Protein AF-A0A927T9S4-F1 (afdb_monomer_lite)

Foldseek 3Di:
DAEAEADDDDDDVPDGHDHPDPDPVVFDQADEDEFDWDADPVVRAIHGDPCLDLVNRVVVQVVVCVVVVHRRYAYAYEVLSCLLHVHDSLVSCLSRQPRHQHYEPFDDNSGDSDGDQPPPDDPDDLLSVLLSLLVSVPDHYYYYYPCNLVPDPPVVVSVVSVVVSVVVRVVSVLSSCQVVVLVQAQAEEEEDLDPLVVLCCQAPCVVRPYQAYEYCDPVQAQPDGSNHGYHHLLVLVVDDQRYEYEYSDPPQVVVVVVNVVVVRNHHYHYHDSPRGHPHHDD

pLDDT: mean 88.4, std 15.0, range [32.41, 98.56]

Sequence (282 aa):
MKLYFLDGCFKDEKLEPVSLPKTLHHYCDYTLFSNTISYREELGVLMRGEYTEPQDLIEKVDACNAVAGKEEFGVFLDMGVCYLAGQDVYEVIEALGTRIKVLIVRENNGVQSRPFMPFTGPHLDYERLIRLLRRIGFDDVLVLDISMIRGYDWLQMRKLLEHTVVKMGQYIAWQIQIEPTLAKYSKRVLFGAGQMCKNYMDYYGQKYPVLFTCDNNQNRWGQTFEGLEIRSPEALKDLPEDCAIFLCNMYYDEIEQQLRDMGIRNPIEKFSDEILPEEPLT

Secondary structure (DSSP, 8-state):
-EEEEESS---BTTB--B---SSGGGT-SSEEEE--EEEEGGGTEEEE-TT-SHHHHHHHHHHHHHHHTSS-EEEEEEHHHHHHTT--HHHHHHHHGGGEEEEEE----SSS-PPPPTTTSSS--HHHHHHHHHHTT--SEEEEE-GGGGG---HHHHHHHHHHHHHHHHHHHHHHHHHHHHHT-SEEEEE--SHHHHHHHHHTTTTS--S-EE-S-GGGTT-EETTEEEE-GGGGGGS-TTEEEEE-SS-HHHHHHHHHHTT--S-EEE---SS--SS---

Structure (mmCIF, N/CA/C/O backbone):
data_AF-A0A927T9S4-F1
#
_entry.id   AF-A0A927T9S4-F1
#
loop_
_atom_site.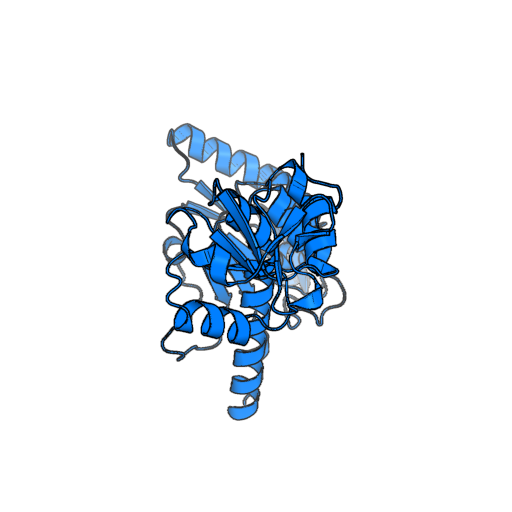group_PDB
_atom_site.id
_atom_site.type_symbol
_atom_site.label_atom_id
_atom_site.label_alt_id
_atom_site.label_comp_id
_atom_site.label_asym_id
_atom_site.label_entity_id
_atom_site.label_seq_id
_atom_site.pdbx_PDB_ins_code
_atom_site.Cartn_x
_atom_site.Cartn_y
_atom_site.Cartn_z
_atom_site.occupancy
_atom_site.B_iso_or_equiv
_atom_site.auth_seq_id
_atom_site.auth_comp_id
_atom_site.auth_asym_id
_atom_site.auth_atom_id
_atom_site.pdbx_PDB_model_num
ATOM 1 N N . MET A 1 1 ? -1.718 -6.583 -2.848 1.00 90.19 1 MET A N 1
ATOM 2 C CA . MET A 1 1 ? -0.319 -6.274 -3.213 1.00 90.19 1 MET A CA 1
ATOM 3 C C . MET A 1 1 ? 0.666 -7.277 -2.633 1.00 90.19 1 MET A C 1
ATOM 5 O O . MET A 1 1 ? 0.542 -7.668 -1.474 1.00 90.19 1 MET A O 1
ATOM 9 N N . LYS A 1 2 ? 1.656 -7.685 -3.433 1.00 89.69 2 LYS A N 1
ATOM 10 C CA . LYS A 1 2 ? 2.780 -8.550 -3.037 1.00 89.69 2 LYS A CA 1
ATOM 11 C C . LYS A 1 2 ? 4.057 -7.713 -2.947 1.00 89.69 2 LYS A C 1
ATOM 13 O O . LYS A 1 2 ? 4.293 -6.884 -3.821 1.00 89.69 2 LYS A O 1
ATOM 18 N N . LEU A 1 3 ? 4.874 -7.941 -1.920 1.00 88.75 3 LEU A N 1
ATOM 19 C CA . LEU A 1 3 ? 6.158 -7.262 -1.726 1.00 88.75 3 LEU A CA 1
ATOM 20 C C . LEU A 1 3 ? 7.310 -8.252 -1.907 1.00 88.75 3 LEU A C 1
ATOM 22 O O . LEU A 1 3 ? 7.365 -9.263 -1.209 1.00 88.75 3 LEU A O 1
ATOM 26 N N . TYR A 1 4 ? 8.245 -7.922 -2.791 1.00 86.19 4 TYR A N 1
ATOM 27 C CA . TYR A 1 4 ? 9.500 -8.647 -2.973 1.00 86.19 4 TYR A CA 1
ATOM 28 C C . TYR A 1 4 ? 10.699 -7.712 -2.836 1.00 86.19 4 TYR A C 1
ATOM 30 O O . TYR A 1 4 ? 10.578 -6.488 -2.821 1.00 86.19 4 TYR A O 1
ATOM 38 N N . PHE A 1 5 ? 11.883 -8.309 -2.774 1.00 83.38 5 PHE A N 1
ATOM 39 C CA . PHE A 1 5 ? 13.144 -7.600 -2.618 1.00 83.38 5 PHE A CA 1
ATOM 40 C C . PHE A 1 5 ? 14.137 -8.103 -3.652 1.00 83.38 5 PHE A C 1
ATOM 42 O O . PHE A 1 5 ? 14.374 -9.310 -3.767 1.00 83.38 5 PHE A O 1
ATOM 49 N N . LEU A 1 6 ? 14.720 -7.174 -4.402 1.00 76.50 6 LEU A N 1
ATOM 50 C CA . LEU A 1 6 ? 15.675 -7.491 -5.442 1.00 76.50 6 LEU A CA 1
ATOM 51 C C . LEU A 1 6 ? 17.070 -7.712 -4.848 1.00 76.50 6 LEU A C 1
ATOM 53 O O . LEU A 1 6 ? 17.853 -6.792 -4.636 1.00 76.50 6 LEU A O 1
ATOM 57 N N . ASP A 1 7 ? 17.309 -8.997 -4.621 1.00 65.75 7 ASP A N 1
ATOM 58 C CA . ASP A 1 7 ? 18.546 -9.711 -4.349 1.00 65.75 7 ASP A CA 1
ATOM 59 C C . ASP A 1 7 ? 19.409 -9.326 -3.132 1.00 65.75 7 ASP A C 1
ATOM 61 O O . ASP A 1 7 ? 20.347 -8.528 -3.206 1.00 65.75 7 ASP A O 1
ATOM 65 N N . GLY A 1 8 ? 19.193 -10.114 -2.070 1.00 49.28 8 GLY A N 1
ATOM 66 C CA . GLY A 1 8 ? 20.223 -10.574 -1.139 1.00 49.28 8 GLY A CA 1
ATOM 67 C C . GLY A 1 8 ? 19.683 -11.555 -0.084 1.00 49.28 8 GLY A C 1
ATOM 68 O O . GLY A 1 8 ? 19.523 -11.158 1.053 1.00 49.28 8 GLY A O 1
ATOM 69 N N . CYS A 1 9 ? 19.401 -12.816 -0.449 1.00 41.03 9 CYS A N 1
ATOM 70 C CA . CYS A 1 9 ? 19.216 -13.989 0.444 1.00 41.03 9 CYS A CA 1
ATOM 71 C C . CYS A 1 9 ? 18.411 -13.826 1.766 1.00 41.03 9 CYS A C 1
ATOM 73 O O . CYS A 1 9 ? 18.969 -13.529 2.814 1.00 41.03 9 CYS A O 1
ATOM 75 N N . PHE A 1 10 ? 17.144 -14.245 1.774 1.00 41.41 10 PHE A N 1
ATOM 76 C CA . PHE A 1 10 ? 16.306 -14.394 2.968 1.00 41.41 10 PHE A CA 1
ATOM 77 C C . PHE A 1 10 ? 16.290 -15.849 3.462 1.00 41.41 10 PHE A C 1
ATOM 79 O O . PHE A 1 10 ? 16.142 -16.804 2.703 1.00 41.41 10 PHE A O 1
ATOM 86 N N . LYS A 1 11 ? 16.415 -16.017 4.775 1.00 34.19 11 LYS A N 1
ATOM 87 C CA . LYS A 1 11 ? 15.920 -17.181 5.519 1.00 34.19 11 LYS A CA 1
ATOM 88 C C . LYS A 1 11 ? 15.221 -16.642 6.759 1.00 34.19 11 LYS A C 1
ATOM 90 O O . LYS A 1 11 ? 15.729 -16.781 7.867 1.00 34.19 11 LYS A O 1
ATOM 95 N N . ASP A 1 12 ? 14.113 -15.950 6.543 1.00 35.31 12 ASP A N 1
ATOM 96 C CA . ASP A 1 12 ? 13.132 -15.708 7.592 1.00 35.31 12 ASP A CA 1
ATOM 97 C C . ASP A 1 12 ? 11.932 -16.592 7.247 1.00 35.31 12 ASP A C 1
ATOM 99 O O . ASP A 1 12 ? 11.463 -16.562 6.110 1.00 35.31 12 ASP A O 1
ATOM 103 N N . GLU A 1 13 ? 11.465 -17.432 8.172 1.00 36.06 13 GLU A N 1
ATOM 104 C CA . GLU A 1 13 ? 10.491 -18.511 7.897 1.00 36.06 13 GLU A CA 1
ATOM 105 C C . GLU A 1 13 ? 9.115 -17.999 7.411 1.00 36.06 13 GLU A C 1
ATOM 107 O O . GLU A 1 13 ? 8.226 -18.792 7.111 1.00 36.06 13 GLU A O 1
ATOM 112 N N . LYS A 1 14 ? 8.934 -16.673 7.311 1.00 35.62 14 LYS A N 1
ATOM 113 C CA . LYS A 1 14 ? 7.707 -16.004 6.857 1.00 35.62 14 LYS A CA 1
ATOM 114 C C . LYS A 1 14 ? 7.843 -15.192 5.559 1.00 35.62 14 LYS A C 1
ATOM 116 O O . LYS A 1 14 ? 6.818 -14.744 5.054 1.00 35.62 14 LYS A O 1
ATOM 121 N N . LEU A 1 15 ? 9.050 -14.968 5.023 1.00 36.09 15 LEU A N 1
ATOM 122 C CA . LEU A 1 15 ? 9.271 -14.171 3.803 1.00 36.09 15 LEU A CA 1
ATOM 123 C C . LEU A 1 15 ? 10.384 -14.792 2.948 1.00 36.09 15 LEU A C 1
ATOM 125 O O . LEU A 1 15 ? 11.536 -14.874 3.374 1.00 36.09 15 LEU A O 1
ATOM 129 N N . GLU A 1 16 ? 10.043 -15.226 1.732 1.00 32.41 16 GLU A N 1
ATOM 130 C CA . GLU A 1 16 ? 10.997 -15.884 0.834 1.00 32.41 16 GLU A CA 1
ATOM 131 C C . GLU A 1 16 ? 11.827 -14.884 0.009 1.00 32.41 16 GLU A C 1
ATOM 133 O O . GLU A 1 16 ? 11.291 -13.892 -0.495 1.00 32.41 16 GLU A O 1
ATOM 138 N N . PRO A 1 17 ? 13.136 -15.137 -0.189 1.00 34.25 17 PRO A N 1
ATOM 139 C CA . PRO A 1 17 ? 13.936 -14.362 -1.123 1.00 34.25 17 PRO A CA 1
ATOM 140 C C . PRO A 1 17 ? 13.633 -14.725 -2.555 1.00 34.25 17 PRO A C 1
ATOM 142 O O . PRO A 1 17 ? 13.537 -15.899 -2.901 1.00 34.25 17 PRO A O 1
ATOM 145 N N . VAL A 1 18 ? 13.655 -13.716 -3.419 1.00 42.12 18 VAL A N 1
ATOM 146 C CA . VAL A 1 18 ? 13.565 -13.933 -4.857 1.00 42.12 18 VAL A CA 1
ATOM 147 C C . VAL A 1 18 ? 14.769 -13.283 -5.528 1.00 42.12 18 VAL A C 1
ATOM 149 O O . VAL A 1 18 ? 14.880 -12.063 -5.616 1.00 42.12 18 VAL A O 1
ATOM 152 N N . SER A 1 19 ? 15.692 -14.110 -6.017 1.00 39.31 19 SER A N 1
ATOM 153 C CA . SER A 1 19 ? 16.572 -13.710 -7.119 1.00 39.31 19 SER A CA 1
ATOM 154 C C . SER A 1 19 ? 15.695 -13.465 -8.347 1.00 39.31 19 SER A C 1
ATOM 156 O O . SER A 1 19 ? 14.875 -14.342 -8.622 1.00 39.31 19 SER A O 1
ATOM 158 N N . LEU A 1 20 ? 15.867 -12.358 -9.091 1.00 42.19 20 LEU A N 1
ATOM 159 C CA . LEU A 1 20 ? 15.191 -12.170 -10.389 1.00 42.19 20 LEU A CA 1
ATOM 160 C C . LEU A 1 20 ? 15.352 -13.450 -11.214 1.00 42.19 20 LEU A C 1
ATOM 162 O O . LEU A 1 20 ? 16.473 -13.767 -11.630 1.00 42.19 20 LEU A O 1
ATOM 166 N N . PRO A 1 21 ? 14.278 -14.218 -11.446 1.00 37.56 21 PRO A N 1
ATOM 167 C CA . PRO A 1 21 ? 14.351 -15.292 -12.400 1.00 37.56 21 PRO A CA 1
ATOM 168 C C . PRO A 1 21 ? 14.623 -14.662 -13.762 1.00 37.56 21 PRO A C 1
ATOM 170 O O . PRO A 1 21 ? 14.131 -13.582 -14.086 1.00 37.56 21 PRO A O 1
ATOM 173 N N . LYS A 1 22 ? 15.360 -15.380 -14.608 1.00 35.84 22 LYS A N 1
ATOM 174 C CA . LYS A 1 22 ? 15.545 -15.011 -16.021 1.00 35.84 22 LYS A CA 1
ATOM 175 C C . LYS A 1 22 ? 14.215 -14.954 -16.802 1.00 35.84 22 LYS A C 1
ATOM 177 O O . LYS A 1 22 ? 14.217 -14.613 -17.977 1.00 35.84 22 LYS A O 1
ATOM 182 N N . THR A 1 23 ? 13.098 -15.312 -16.165 1.00 38.97 23 THR A N 1
ATOM 183 C CA . THR A 1 23 ? 11.746 -15.382 -16.715 1.00 38.97 23 THR A CA 1
ATOM 184 C C . THR A 1 23 ? 10.747 -14.701 -15.767 1.00 38.97 23 THR A C 1
ATOM 186 O O . THR A 1 23 ? 10.543 -15.133 -14.631 1.00 38.97 23 THR A O 1
ATOM 189 N N . LEU A 1 24 ? 10.104 -13.636 -16.261 1.00 48.47 24 LEU A N 1
ATOM 190 C CA . LEU A 1 24 ? 9.165 -12.747 -15.550 1.00 48.47 24 LEU A CA 1
ATOM 191 C C . LEU A 1 24 ? 7.930 -13.457 -14.946 1.00 48.47 24 LEU A C 1
ATOM 193 O O . LEU A 1 24 ? 7.298 -12.910 -14.044 1.00 48.47 24 LEU A O 1
ATOM 197 N N . HIS A 1 25 ? 7.647 -14.699 -15.360 1.00 48.44 25 HIS A N 1
ATOM 198 C CA . HIS A 1 25 ? 6.517 -15.532 -14.914 1.00 48.44 25 HIS A CA 1
ATOM 199 C C . HIS A 1 25 ? 6.483 -15.880 -13.413 1.00 48.44 25 HIS A C 1
ATOM 201 O O . HIS A 1 25 ? 5.519 -16.482 -12.959 1.00 48.44 25 HIS A O 1
ATOM 207 N N . HIS A 1 26 ? 7.510 -15.541 -12.629 1.00 54.91 26 HIS A N 1
ATOM 208 C CA . HIS A 1 26 ? 7.511 -15.833 -11.188 1.00 54.91 26 HIS A CA 1
ATOM 209 C C . HIS A 1 26 ? 6.863 -14.729 -10.340 1.00 54.91 26 HIS A C 1
ATOM 211 O O . HIS A 1 26 ? 6.574 -14.961 -9.169 1.00 54.91 26 HIS A O 1
ATOM 217 N N . TYR A 1 27 ? 6.653 -13.528 -10.891 1.00 61.06 27 TYR A N 1
ATOM 218 C CA . TYR A 1 27 ? 6.132 -12.396 -10.115 1.00 61.06 27 TYR A CA 1
ATOM 219 C C . TYR A 1 27 ? 4.612 -12.274 -10.197 1.00 61.06 27 TYR A C 1
ATOM 221 O O . TYR A 1 27 ? 3.964 -11.939 -9.201 1.00 61.06 27 TYR A O 1
ATOM 229 N N . CYS A 1 28 ? 4.040 -12.565 -11.364 1.00 72.88 28 CYS A N 1
ATOM 230 C CA . CYS A 1 28 ? 2.610 -12.459 -11.622 1.00 72.88 28 CYS A CA 1
ATOM 231 C C . CYS A 1 28 ? 2.199 -13.290 -12.846 1.00 72.88 28 CYS A C 1
ATOM 233 O O . CYS A 1 28 ? 3.052 -13.776 -13.590 1.00 72.88 28 CYS A O 1
ATOM 235 N N . ASP A 1 29 ? 0.889 -13.401 -13.058 1.00 83.56 29 ASP A N 1
ATOM 236 C CA . ASP A 1 29 ? 0.282 -14.169 -14.151 1.00 83.56 29 ASP A CA 1
ATOM 237 C C . ASP A 1 29 ? 0.285 -13.420 -15.503 1.00 83.56 29 ASP A C 1
ATOM 239 O O . ASP A 1 29 ? -0.297 -13.894 -16.477 1.00 83.56 29 ASP A O 1
ATOM 243 N N . TYR A 1 30 ? 0.946 -12.258 -15.579 1.00 86.50 30 TYR A N 1
ATOM 244 C CA . TYR A 1 30 ? 0.991 -11.412 -16.772 1.00 86.50 30 TYR A CA 1
ATOM 245 C C . TYR A 1 30 ? 2.248 -11.647 -17.616 1.00 86.50 30 TYR A C 1
ATOM 247 O O . TYR A 1 30 ? 3.343 -11.906 -17.109 1.00 86.50 30 TYR A O 1
ATOM 255 N N . THR A 1 31 ? 2.114 -11.451 -18.927 1.00 90.12 31 THR A N 1
ATOM 256 C CA . THR A 1 31 ? 3.250 -11.220 -19.825 1.00 90.12 31 THR A CA 1
ATOM 257 C C . THR A 1 31 ? 3.632 -9.743 -19.772 1.00 90.12 31 THR A C 1
ATOM 259 O O . THR A 1 31 ? 2.803 -8.871 -20.020 1.00 90.12 31 THR A O 1
ATOM 262 N N . LEU A 1 32 ? 4.886 -9.444 -19.436 1.00 89.12 32 LEU A N 1
ATOM 263 C CA . LEU A 1 32 ? 5.300 -8.082 -19.101 1.00 89.12 32 LEU A CA 1
ATOM 264 C C . LEU A 1 32 ? 6.212 -7.461 -20.159 1.00 89.12 32 LEU A C 1
ATOM 266 O O . LEU A 1 32 ? 7.170 -8.094 -20.603 1.00 89.12 32 LEU A O 1
ATOM 270 N N . PHE A 1 33 ? 5.955 -6.195 -20.484 1.00 89.69 33 PHE A N 1
ATOM 271 C CA . PHE A 1 33 ? 6.888 -5.322 -21.198 1.00 89.69 33 PHE A CA 1
ATOM 272 C C . PHE A 1 33 ? 7.598 -4.418 -20.190 1.00 89.69 33 PHE A C 1
ATOM 274 O O . PHE A 1 33 ? 6.949 -3.903 -19.278 1.00 89.69 33 PHE A O 1
ATOM 281 N N . SER A 1 34 ? 8.915 -4.237 -20.324 1.00 87.75 34 SER A N 1
ATOM 282 C CA . SER A 1 34 ? 9.687 -3.386 -19.413 1.00 87.75 34 SER A CA 1
ATOM 283 C C . SER A 1 34 ? 10.277 -2.180 -20.114 1.00 87.75 34 SER A C 1
ATOM 285 O O . SER A 1 34 ? 10.675 -2.265 -21.276 1.00 87.75 34 SER A O 1
ATOM 287 N N . ASN A 1 35 ? 10.410 -1.081 -19.374 1.00 89.12 35 ASN A N 1
ATOM 288 C CA . ASN A 1 35 ? 11.276 0.005 -19.802 1.00 89.12 35 ASN A CA 1
ATOM 289 C C . ASN A 1 35 ? 12.734 -0.474 -19.801 1.00 89.12 35 ASN A C 1
ATOM 291 O O . ASN A 1 35 ? 13.161 -1.239 -18.930 1.00 89.12 35 ASN A O 1
ATOM 295 N N . THR A 1 36 ? 13.503 -0.052 -20.802 1.00 80.56 36 THR A N 1
ATOM 296 C CA . THR A 1 36 ? 14.909 -0.445 -20.938 1.00 80.56 36 THR A CA 1
ATOM 297 C C . THR A 1 36 ? 15.803 0.758 -21.177 1.00 80.56 36 THR A C 1
ATOM 299 O O . THR A 1 36 ? 15.378 1.787 -21.703 1.00 80.56 36 THR A O 1
ATOM 302 N N . ILE A 1 37 ? 17.075 0.607 -20.813 1.00 78.19 37 ILE A N 1
ATOM 303 C CA . ILE A 1 37 ? 18.142 1.531 -21.178 1.00 78.19 37 ILE A CA 1
ATOM 304 C C . ILE A 1 37 ? 19.243 0.753 -21.892 1.00 78.19 37 ILE A C 1
ATOM 306 O O . ILE A 1 37 ? 19.513 -0.403 -21.568 1.00 78.19 37 ILE A O 1
ATOM 310 N N . SER A 1 38 ? 19.867 1.378 -22.881 1.00 75.38 38 SER A N 1
ATOM 311 C CA . SER A 1 38 ? 20.962 0.795 -23.653 1.00 75.38 38 SER A CA 1
ATOM 312 C C . SER A 1 38 ? 22.287 1.438 -23.262 1.00 75.38 38 SER A C 1
ATOM 314 O O . SER A 1 38 ? 22.361 2.647 -23.065 1.00 75.38 38 SER A O 1
ATOM 316 N N . TYR A 1 39 ? 23.358 0.652 -23.190 1.00 72.00 39 TYR A N 1
ATOM 317 C CA . TYR A 1 39 ? 24.710 1.170 -22.988 1.00 72.00 39 TYR A CA 1
ATOM 318 C C . TYR A 1 39 ? 25.490 1.103 -24.299 1.00 72.00 39 TYR A C 1
ATOM 320 O O . TYR A 1 39 ? 25.592 0.037 -24.905 1.00 72.00 39 TYR A O 1
ATOM 328 N N . ARG A 1 40 ? 26.038 2.237 -24.752 1.00 72.31 40 ARG A N 1
ATOM 329 C CA . ARG A 1 40 ? 26.952 2.266 -25.901 1.00 72.31 40 ARG A CA 1
ATOM 330 C C . ARG A 1 40 ? 28.388 2.276 -25.402 1.00 72.31 40 ARG A C 1
ATOM 332 O O . ARG A 1 40 ? 28.917 3.338 -25.079 1.00 72.31 40 ARG A O 1
ATOM 339 N N . GLU A 1 41 ? 29.007 1.098 -25.388 1.00 68.50 41 GLU A N 1
ATOM 340 C CA . GLU A 1 41 ? 30.382 0.893 -24.907 1.00 68.50 41 GLU A CA 1
ATOM 341 C C . GLU A 1 41 ? 31.385 1.847 -25.568 1.00 68.50 41 GLU A C 1
ATOM 343 O O . GLU A 1 41 ? 32.194 2.460 -24.879 1.00 68.50 41 GLU A O 1
ATOM 348 N N . GLU A 1 42 ? 31.274 2.052 -26.884 1.00 75.19 42 GLU A N 1
ATOM 349 C CA . GLU A 1 42 ? 32.173 2.911 -27.674 1.00 75.19 42 GLU A CA 1
ATOM 350 C C . GLU A 1 42 ? 32.189 4.379 -27.222 1.00 75.19 42 GLU A C 1
ATOM 352 O O . GLU A 1 42 ? 33.186 5.077 -27.390 1.00 75.19 42 GLU A O 1
ATOM 357 N N . LEU A 1 43 ? 31.076 4.854 -26.662 1.00 69.00 43 LEU A N 1
ATOM 358 C CA . LEU A 1 43 ? 30.900 6.238 -26.225 1.00 69.00 43 LEU A CA 1
ATOM 359 C C . LEU A 1 43 ? 30.953 6.373 -24.700 1.00 69.00 43 LEU A C 1
ATOM 361 O O . LEU A 1 43 ? 31.002 7.488 -24.188 1.00 69.00 43 LEU A O 1
ATOM 365 N N . GLY A 1 44 ? 30.906 5.257 -23.969 1.00 68.50 44 GLY A N 1
ATOM 366 C CA . GLY A 1 44 ? 30.816 5.247 -22.514 1.00 68.50 44 GLY A CA 1
ATOM 367 C C . GLY A 1 44 ? 29.529 5.871 -21.959 1.00 68.50 44 GLY A C 1
ATOM 368 O O . GLY A 1 44 ? 29.508 6.238 -20.786 1.00 68.50 44 GLY A O 1
ATOM 369 N N . VAL A 1 45 ? 28.469 6.004 -22.770 1.00 68.44 45 VAL A N 1
ATOM 370 C CA . VAL A 1 45 ? 27.211 6.675 -22.389 1.00 68.44 45 VAL A CA 1
ATOM 371 C C . VAL A 1 45 ? 26.017 5.724 -22.368 1.00 68.44 45 VAL A C 1
ATOM 373 O O . VAL A 1 45 ? 25.914 4.787 -23.167 1.00 68.44 45 VAL A O 1
ATOM 376 N N . LEU A 1 46 ? 25.088 6.006 -21.456 1.00 71.19 46 LEU A N 1
ATOM 377 C CA . LEU A 1 46 ? 23.758 5.408 -21.430 1.00 71.19 46 LEU A CA 1
ATOM 378 C C . LEU A 1 46 ? 22.834 6.149 -22.403 1.00 71.19 46 LEU A C 1
ATOM 380 O O . LEU A 1 46 ? 22.880 7.371 -22.519 1.00 71.19 46 LEU A O 1
ATOM 384 N N . MET A 1 47 ? 22.001 5.392 -23.106 1.00 75.25 47 MET A N 1
ATOM 385 C CA . MET A 1 47 ? 21.073 5.856 -24.132 1.00 75.25 47 MET A CA 1
ATOM 386 C C . MET A 1 47 ? 19.689 5.277 -23.855 1.00 75.25 47 MET A C 1
ATOM 388 O O . MET A 1 47 ? 19.578 4.137 -23.406 1.00 75.25 47 MET A O 1
ATOM 392 N N . ARG A 1 48 ? 18.635 6.024 -24.193 1.00 81.00 48 ARG A N 1
ATOM 393 C CA . ARG A 1 48 ? 17.254 5.518 -24.149 1.00 81.00 48 ARG A CA 1
ATOM 394 C C . ARG A 1 48 ? 17.133 4.217 -24.955 1.00 81.00 48 ARG A C 1
ATOM 396 O O . ARG A 1 48 ? 17.692 4.118 -26.050 1.00 81.00 48 ARG A O 1
ATOM 403 N N . GLY A 1 49 ? 16.485 3.216 -24.365 1.00 76.31 49 GLY A N 1
ATOM 404 C CA . GLY A 1 49 ? 16.252 1.900 -24.959 1.00 76.31 49 GLY A CA 1
ATOM 405 C C . GLY A 1 49 ? 14.855 1.767 -25.565 1.00 76.31 49 GLY A C 1
ATOM 406 O O . GLY A 1 49 ? 14.125 2.746 -25.714 1.00 76.31 49 GLY A O 1
ATOM 407 N N . GLU A 1 50 ? 14.471 0.535 -25.897 1.00 74.44 50 GLU A N 1
ATOM 408 C CA . GLU A 1 50 ? 13.086 0.217 -26.262 1.00 74.44 50 GLU A CA 1
ATOM 409 C C . GLU A 1 50 ? 12.176 0.471 -25.052 1.00 74.44 50 GLU A C 1
ATOM 411 O O . GLU A 1 50 ? 12.579 0.220 -23.907 1.00 74.44 50 GLU A O 1
ATOM 416 N N . TYR A 1 51 ? 10.970 0.989 -25.294 1.00 82.69 51 TYR A N 1
ATOM 417 C CA . TYR A 1 51 ? 9.985 1.268 -24.245 1.00 82.69 51 TYR A CA 1
ATOM 418 C C . TYR A 1 51 ? 10.464 2.252 -23.166 1.00 82.69 51 TYR A C 1
ATOM 420 O O . TYR A 1 51 ? 10.001 2.205 -22.027 1.00 82.69 51 TYR A O 1
ATOM 428 N N . THR A 1 52 ? 11.414 3.137 -23.491 1.00 83.94 52 THR A N 1
ATOM 429 C CA . THR A 1 52 ? 11.715 4.261 -22.597 1.00 83.94 52 THR A CA 1
ATOM 430 C C . THR A 1 52 ? 10.524 5.213 -22.533 1.00 83.94 52 THR A C 1
ATOM 432 O O . THR A 1 52 ? 10.152 5.625 -21.442 1.00 83.94 52 THR A O 1
ATOM 435 N N . GLU A 1 53 ? 9.883 5.535 -23.658 1.00 91.50 53 GLU A N 1
ATOM 436 C CA . GLU A 1 53 ? 8.707 6.405 -23.640 1.00 91.50 53 GLU A CA 1
ATOM 437 C C . GLU A 1 53 ? 7.478 5.644 -23.104 1.00 91.50 53 GLU A C 1
ATOM 439 O O . GLU A 1 53 ? 7.164 4.559 -23.602 1.00 91.50 53 GLU A O 1
ATOM 444 N N . PRO A 1 54 ? 6.746 6.185 -22.109 1.00 93.25 54 PRO A N 1
ATOM 445 C CA . PRO A 1 54 ? 5.607 5.487 -21.508 1.00 93.25 54 PRO A CA 1
ATOM 446 C C . PRO A 1 54 ? 4.488 5.214 -22.518 1.00 93.25 54 PRO A C 1
ATOM 448 O O . PRO A 1 54 ? 3.794 4.206 -22.407 1.00 93.25 54 PRO A O 1
ATOM 451 N N . GLN A 1 55 ? 4.341 6.071 -23.531 1.00 95.31 55 GLN A N 1
ATOM 452 C CA . GLN A 1 55 ? 3.342 5.899 -24.582 1.00 95.31 55 GLN A CA 1
ATOM 453 C C . GLN A 1 55 ? 3.567 4.614 -25.393 1.00 95.31 55 GLN A C 1
ATOM 455 O O . GLN A 1 55 ? 2.604 3.906 -25.681 1.00 95.31 55 GLN A O 1
ATOM 460 N N . ASP A 1 56 ? 4.825 4.255 -25.667 1.00 94.12 56 ASP A N 1
ATOM 461 C CA . ASP A 1 56 ? 5.158 3.020 -26.385 1.00 94.12 56 ASP A CA 1
ATOM 462 C C . ASP A 1 56 ? 4.717 1.782 -25.585 1.00 94.12 56 ASP A C 1
ATOM 464 O O . ASP A 1 56 ? 4.213 0.810 -26.150 1.00 94.12 56 ASP A O 1
ATOM 468 N N . LEU A 1 57 ? 4.871 1.817 -24.253 1.00 94.31 57 LEU A N 1
ATOM 469 C CA . LEU A 1 57 ? 4.410 0.750 -23.357 1.00 94.31 57 LEU A CA 1
ATOM 470 C C . LEU A 1 57 ? 2.887 0.640 -23.337 1.00 94.31 57 LEU A C 1
ATOM 472 O O . LEU A 1 57 ? 2.359 -0.472 -23.387 1.00 94.31 57 LEU A O 1
ATOM 476 N N . ILE A 1 58 ? 2.191 1.777 -23.267 1.00 97.44 58 ILE A N 1
ATOM 477 C CA . ILE A 1 58 ? 0.724 1.833 -23.259 1.00 97.44 58 ILE A CA 1
ATOM 478 C C . ILE A 1 58 ? 0.176 1.215 -24.543 1.00 97.44 58 ILE A C 1
ATOM 480 O O . ILE A 1 58 ? -0.607 0.268 -24.481 1.00 97.44 58 ILE A O 1
ATOM 484 N N . GLU A 1 59 ? 0.636 1.696 -25.700 1.00 97.31 59 GLU A N 1
ATOM 485 C CA . GLU A 1 59 ? 0.188 1.205 -27.006 1.00 97.31 59 GLU A CA 1
ATOM 486 C C . GLU A 1 59 ? 0.466 -0.288 -27.168 1.00 97.31 59 GLU A C 1
ATOM 488 O O . GLU A 1 59 ? -0.385 -1.038 -27.655 1.00 97.31 59 GLU A O 1
ATOM 493 N N . LYS A 1 60 ? 1.637 -0.741 -26.708 1.00 95.62 60 LYS A N 1
ATOM 494 C CA . LYS A 1 60 ? 2.022 -2.146 -26.785 1.00 95.62 60 LYS A CA 1
ATOM 495 C C . LYS A 1 60 ? 1.134 -3.045 -25.926 1.00 95.62 60 LYS A C 1
ATOM 497 O O . LYS A 1 60 ? 0.632 -4.053 -26.428 1.00 95.62 60 LYS A O 1
ATOM 502 N N . VAL A 1 61 ? 0.953 -2.702 -24.651 1.00 96.50 61 VAL A N 1
ATOM 503 C CA . VAL A 1 61 ? 0.139 -3.480 -23.704 1.00 96.50 61 VAL A CA 1
ATOM 504 C C . VAL A 1 61 ? -1.316 -3.525 -24.154 1.00 96.50 61 VAL A C 1
ATOM 506 O O . VAL A 1 61 ? -1.905 -4.606 -24.201 1.00 96.50 61 VAL A O 1
ATOM 509 N N . ASP A 1 62 ? -1.877 -2.383 -24.547 1.00 97.88 62 ASP A N 1
ATOM 510 C CA . ASP A 1 62 ? -3.276 -2.287 -24.961 1.00 97.88 62 ASP A CA 1
ATOM 511 C C . ASP A 1 62 ? -3.539 -3.074 -26.245 1.00 97.88 62 ASP A C 1
ATOM 513 O O . ASP A 1 62 ? -4.523 -3.811 -26.322 1.00 97.88 62 ASP A O 1
ATOM 517 N N . ALA A 1 63 ? -2.637 -2.996 -27.229 1.00 97.62 63 ALA A N 1
ATOM 518 C CA . ALA A 1 63 ? -2.751 -3.786 -28.450 1.00 97.62 63 ALA A CA 1
ATOM 519 C C . ALA A 1 63 ? -2.706 -5.296 -28.161 1.00 97.62 63 ALA A C 1
ATOM 521 O O . ALA A 1 63 ? -3.507 -6.056 -28.708 1.00 97.62 63 ALA A O 1
ATOM 522 N N . CYS A 1 64 ? -1.803 -5.747 -27.284 1.00 96.25 64 CYS A N 1
ATOM 523 C CA . CYS A 1 64 ? -1.708 -7.157 -26.908 1.00 96.25 64 CYS A CA 1
ATOM 524 C C . CYS A 1 64 ? -2.947 -7.641 -26.135 1.00 96.25 64 CYS A C 1
ATOM 526 O O . CYS A 1 64 ? -3.490 -8.697 -26.465 1.00 96.25 64 CYS A O 1
ATOM 528 N N . ASN A 1 65 ? -3.446 -6.857 -25.175 1.00 97.50 65 ASN A N 1
ATOM 529 C CA . ASN A 1 65 ? -4.671 -7.176 -24.433 1.00 97.50 65 ASN A CA 1
ATOM 530 C C . ASN A 1 65 ? -5.916 -7.173 -25.335 1.00 97.50 65 ASN A C 1
ATOM 532 O O . ASN A 1 65 ? -6.783 -8.035 -25.189 1.00 97.50 65 ASN A O 1
ATOM 536 N N . ALA A 1 66 ? -5.993 -6.265 -26.313 1.00 97.62 66 ALA A N 1
ATOM 537 C CA . ALA A 1 66 ? -7.079 -6.240 -27.291 1.00 97.62 66 ALA A CA 1
ATOM 538 C C . ALA A 1 66 ? -7.102 -7.506 -28.164 1.00 97.62 66 ALA A C 1
ATOM 540 O O . ALA A 1 66 ? -8.174 -8.048 -28.430 1.00 97.62 66 ALA A O 1
ATOM 541 N N . VAL A 1 67 ? -5.931 -8.011 -28.570 1.00 97.19 67 VAL A N 1
ATOM 542 C CA . VAL A 1 67 ? -5.812 -9.279 -29.312 1.00 97.19 67 VAL A CA 1
ATOM 543 C C . VAL A 1 67 ? -6.165 -10.482 -28.433 1.00 97.19 67 VAL A C 1
ATOM 545 O O . VAL A 1 67 ? -6.816 -11.411 -28.908 1.00 97.19 67 VAL A O 1
ATOM 548 N N . ALA A 1 68 ? -5.765 -10.472 -27.159 1.00 95.19 68 ALA A N 1
ATOM 549 C CA . ALA A 1 68 ? -6.065 -11.548 -26.214 1.00 95.19 68 ALA A CA 1
ATOM 550 C C . ALA A 1 68 ? -7.538 -11.576 -25.763 1.00 95.19 68 ALA A C 1
ATOM 552 O O . ALA A 1 68 ? -8.038 -12.620 -25.343 1.00 95.19 68 ALA A O 1
ATOM 553 N N . GLY A 1 69 ? -8.239 -10.438 -25.832 1.00 96.06 69 GLY A N 1
ATOM 554 C CA . GLY A 1 69 ? -9.618 -10.284 -25.358 1.00 96.06 69 GLY A CA 1
ATOM 555 C C . GLY A 1 69 ? -9.760 -10.286 -23.830 1.00 96.06 69 GLY A C 1
ATOM 556 O O . GLY A 1 69 ? -10.875 -10.361 -23.316 1.00 96.06 69 GLY A O 1
ATOM 557 N N . LYS A 1 70 ? -8.642 -10.227 -23.103 1.00 94.25 70 LYS A N 1
ATOM 558 C CA . LYS A 1 70 ? -8.556 -10.167 -21.641 1.00 94.25 70 LYS A CA 1
ATOM 559 C C . LYS A 1 70 ? -7.236 -9.526 -21.223 1.00 94.25 70 LYS A C 1
ATOM 561 O O . LYS A 1 70 ? -6.306 -9.432 -22.021 1.00 94.25 70 LYS A O 1
ATOM 566 N N . GLU A 1 71 ? -7.169 -9.089 -19.972 1.00 94.00 71 GLU A N 1
ATOM 567 C CA . GLU A 1 71 ? -5.964 -8.499 -19.395 1.00 94.00 71 GLU A CA 1
ATOM 568 C C . GLU A 1 71 ? -4.944 -9.600 -19.064 1.00 94.00 71 GLU A C 1
ATOM 570 O O . GLU A 1 71 ? -5.023 -10.260 -18.032 1.00 94.00 71 GLU A O 1
ATOM 575 N N . GLU A 1 72 ? -4.009 -9.834 -19.982 1.00 94.06 72 GLU A N 1
ATOM 576 C CA . GLU A 1 72 ? -2.910 -10.806 -19.850 1.00 94.06 72 GLU A CA 1
ATOM 577 C C . GLU A 1 72 ? -1.531 -10.164 -19.994 1.00 94.06 72 GLU A C 1
ATOM 579 O O . GLU A 1 72 ? -0.512 -10.788 -19.694 1.00 94.06 72 GLU A O 1
ATOM 584 N N . PHE A 1 73 ? -1.491 -8.911 -20.436 1.00 94.75 73 PHE A N 1
ATOM 585 C CA . PHE A 1 73 ? -0.282 -8.144 -20.651 1.00 94.75 73 PHE A CA 1
ATOM 586 C C . PHE A 1 73 ? -0.246 -6.939 -19.724 1.00 94.75 73 PHE A C 1
ATOM 588 O O . PHE A 1 73 ? -1.271 -6.308 -19.458 1.00 94.75 73 PHE A O 1
ATOM 595 N N . GLY A 1 74 ? 0.953 -6.607 -19.261 1.00 95.50 74 GLY A N 1
ATOM 596 C CA . GLY A 1 74 ? 1.172 -5.502 -18.341 1.00 95.50 74 GLY A CA 1
ATOM 597 C C . GLY A 1 74 ? 2.577 -4.932 -18.427 1.00 95.50 74 GLY A C 1
ATOM 598 O O . GLY A 1 74 ? 3.400 -5.352 -19.243 1.00 95.50 74 GLY A O 1
ATOM 599 N N . VAL A 1 75 ? 2.849 -3.964 -17.561 1.00 95.25 75 VAL A N 1
ATOM 600 C CA . VAL A 1 75 ? 4.124 -3.254 -17.504 1.00 95.25 75 VAL A CA 1
ATOM 601 C C . VAL A 1 75 ? 4.920 -3.694 -16.285 1.00 95.25 75 VAL A C 1
ATOM 603 O O . VAL A 1 75 ? 4.417 -3.712 -15.158 1.00 95.25 75 VAL A O 1
ATOM 606 N N . PHE A 1 76 ? 6.184 -4.021 -16.533 1.00 92.50 76 PHE A N 1
ATOM 607 C CA . PHE A 1 76 ? 7.231 -4.086 -15.528 1.00 92.50 76 PHE A CA 1
ATOM 608 C C . PHE A 1 76 ? 7.978 -2.754 -15.550 1.00 92.50 76 PHE A C 1
ATOM 610 O O . PHE A 1 76 ? 8.753 -2.492 -16.468 1.00 92.50 76 PHE A O 1
ATOM 617 N N . LEU A 1 77 ? 7.761 -1.906 -14.552 1.00 94.81 77 LEU A N 1
ATOM 618 C CA . LEU A 1 77 ? 8.407 -0.603 -14.470 1.00 94.81 77 LEU A CA 1
ATOM 619 C C . LEU A 1 77 ? 9.600 -0.648 -13.514 1.00 94.81 77 LEU A C 1
ATOM 621 O O . LEU A 1 77 ? 9.437 -0.939 -12.330 1.00 94.81 77 LEU A O 1
ATOM 625 N N . ASP A 1 78 ? 10.790 -0.307 -14.004 1.00 91.69 78 ASP A N 1
ATOM 626 C CA . ASP A 1 78 ? 11.967 -0.038 -13.174 1.00 91.69 78 ASP A CA 1
ATOM 627 C C . ASP A 1 78 ? 12.170 1.476 -13.033 1.00 91.69 78 ASP A C 1
ATOM 629 O O . ASP A 1 78 ? 12.561 2.155 -13.987 1.00 91.69 78 ASP A O 1
ATOM 633 N N . MET A 1 79 ? 11.920 2.013 -11.832 1.00 93.19 79 MET A N 1
ATOM 634 C CA . MET A 1 79 ? 12.106 3.444 -11.546 1.00 93.19 79 MET A CA 1
ATOM 635 C C . MET A 1 79 ? 13.557 3.892 -11.749 1.00 93.19 79 MET A C 1
ATOM 637 O O . MET A 1 79 ? 13.815 5.024 -12.158 1.00 93.19 79 MET A O 1
ATOM 641 N N . GLY A 1 80 ? 14.517 2.994 -11.523 1.00 88.88 80 GLY A N 1
ATOM 642 C CA . GLY A 1 80 ? 15.927 3.273 -11.741 1.00 88.88 80 GLY A CA 1
ATOM 643 C C . GLY A 1 80 ? 16.250 3.538 -13.207 1.00 88.88 80 GLY A C 1
ATOM 644 O O . GLY A 1 80 ? 17.103 4.374 -13.500 1.00 88.88 80 GLY A O 1
ATOM 645 N N . VAL A 1 81 ? 15.558 2.869 -14.129 1.00 87.69 81 VAL A N 1
ATOM 646 C CA . VAL A 1 81 ? 15.689 3.128 -15.568 1.00 87.69 81 VAL A CA 1
ATOM 647 C C . VAL A 1 81 ? 15.115 4.500 -15.928 1.00 87.69 81 VAL A C 1
ATOM 649 O O . VAL A 1 81 ? 15.746 5.213 -16.705 1.00 87.69 81 VAL A O 1
ATOM 652 N N . CYS A 1 82 ? 14.002 4.919 -15.312 1.00 91.62 82 CYS A N 1
ATOM 653 C CA . CYS A 1 82 ? 13.438 6.260 -15.517 1.00 91.62 82 CYS A CA 1
ATOM 654 C C . CYS A 1 82 ? 14.446 7.360 -15.152 1.00 91.62 82 CYS A C 1
ATOM 656 O O . CYS A 1 82 ? 14.664 8.283 -15.937 1.00 91.62 82 CYS A O 1
ATOM 658 N N . TYR A 1 83 ? 15.125 7.229 -14.004 1.00 89.12 83 TYR A N 1
ATOM 659 C CA . TYR A 1 83 ? 16.154 8.189 -13.588 1.00 89.12 83 TYR A CA 1
ATOM 660 C C . TYR A 1 83 ? 17.318 8.262 -14.579 1.00 89.12 83 TYR A C 1
ATOM 662 O O . TYR A 1 83 ? 17.734 9.355 -14.958 1.00 89.12 83 TYR A O 1
ATOM 670 N N . LEU A 1 84 ? 17.817 7.114 -15.048 1.00 85.88 84 LEU A N 1
ATOM 671 C CA . LEU A 1 84 ? 18.908 7.070 -16.029 1.00 85.88 84 LEU A CA 1
ATOM 672 C C . LEU A 1 84 ? 18.489 7.607 -17.410 1.00 85.88 84 LEU A C 1
ATOM 674 O O . LEU A 1 84 ? 19.325 8.102 -18.162 1.00 85.88 84 LEU A O 1
ATOM 678 N N . ALA A 1 85 ? 17.203 7.519 -17.753 1.00 87.69 85 ALA A N 1
ATOM 679 C CA . ALA A 1 85 ? 16.634 8.077 -18.978 1.00 87.69 85 ALA A CA 1
ATOM 680 C C . ALA A 1 85 ? 16.281 9.578 -18.872 1.00 87.69 85 ALA A C 1
ATOM 682 O O . ALA A 1 85 ? 15.854 10.181 -19.870 1.00 87.69 85 ALA A O 1
ATOM 683 N N . GLY A 1 86 ? 16.459 10.181 -17.689 1.00 89.38 86 GLY A N 1
ATOM 684 C CA . GLY A 1 86 ? 16.120 11.575 -17.404 1.00 89.38 86 GLY A CA 1
ATOM 685 C C . GLY A 1 86 ? 14.615 11.849 -17.415 1.00 89.38 86 GLY A C 1
ATOM 686 O O . GLY A 1 86 ? 14.200 12.909 -17.876 1.00 89.38 86 GLY A O 1
ATOM 687 N N . GLN A 1 87 ? 13.801 10.880 -16.990 1.00 92.25 87 GLN A N 1
ATOM 688 C CA . GLN A 1 87 ? 12.341 10.986 -16.958 1.00 92.25 87 GLN A CA 1
ATOM 689 C C . GLN A 1 87 ? 11.831 11.373 -15.568 1.00 92.25 87 GLN A C 1
ATOM 691 O O . GLN A 1 87 ? 12.400 10.958 -14.555 1.00 92.25 87 GLN A O 1
ATOM 696 N N . ASP A 1 88 ? 10.718 12.108 -15.520 1.00 93.69 88 ASP A N 1
ATOM 697 C CA . ASP A 1 88 ? 9.953 12.269 -14.284 1.00 93.69 88 ASP A CA 1
ATOM 698 C C . ASP A 1 88 ? 9.213 10.956 -13.990 1.00 93.69 88 ASP A C 1
ATOM 700 O O . ASP A 1 88 ? 8.298 10.541 -14.703 1.00 93.69 88 ASP A O 1
ATOM 704 N N . VAL A 1 89 ? 9.646 10.269 -12.933 1.00 94.75 89 VAL A N 1
ATOM 705 C CA . VAL A 1 89 ? 9.099 8.964 -12.556 1.00 94.75 89 VAL A CA 1
ATOM 706 C C . VAL A 1 89 ? 7.622 9.033 -12.158 1.00 94.75 89 VAL A C 1
ATOM 708 O O . VAL A 1 89 ? 6.898 8.061 -12.365 1.00 94.75 89 VAL A O 1
ATOM 711 N N . TYR A 1 90 ? 7.154 10.163 -11.622 1.00 96.81 90 TYR A N 1
ATOM 712 C CA . TYR A 1 90 ? 5.762 10.332 -11.212 1.00 96.81 90 TYR A CA 1
ATOM 713 C C . TYR A 1 90 ? 4.856 10.477 -12.434 1.00 96.81 90 TYR A C 1
ATOM 715 O O . TYR A 1 90 ? 3.815 9.829 -12.482 1.00 96.81 90 TYR A O 1
ATOM 723 N N . GLU A 1 91 ? 5.277 11.247 -13.443 1.00 97.12 91 GLU A N 1
ATOM 724 C CA . GLU A 1 91 ? 4.541 11.361 -14.712 1.00 97.12 91 GLU A CA 1
ATOM 725 C C . GLU A 1 91 ? 4.463 10.011 -15.436 1.00 97.12 91 GLU A C 1
ATOM 727 O O . GLU A 1 91 ? 3.407 9.635 -15.944 1.00 97.12 91 GLU A O 1
ATOM 732 N N . VAL A 1 92 ? 5.557 9.240 -15.432 1.00 97.31 92 VAL A N 1
ATOM 733 C CA . VAL A 1 92 ? 5.582 7.890 -16.014 1.00 97.31 92 VAL A CA 1
ATOM 734 C C . VAL A 1 92 ? 4.624 6.951 -15.275 1.00 97.31 92 VAL A C 1
ATOM 736 O O . VAL A 1 92 ? 3.832 6.264 -15.919 1.00 97.31 92 VAL A O 1
ATOM 739 N N . ILE A 1 93 ? 4.660 6.919 -13.938 1.00 98.06 93 ILE A N 1
ATOM 740 C CA . ILE A 1 93 ? 3.760 6.069 -13.142 1.00 98.06 93 ILE A CA 1
ATOM 741 C C . ILE A 1 93 ? 2.296 6.462 -13.371 1.00 98.06 93 ILE A C 1
ATOM 743 O O . ILE A 1 93 ? 1.450 5.588 -13.555 1.00 98.06 93 ILE A O 1
ATOM 747 N N . GLU A 1 94 ? 1.997 7.760 -13.391 1.00 97.75 94 GLU A N 1
ATOM 748 C CA . GLU A 1 94 ? 0.647 8.273 -13.618 1.00 97.75 94 GLU A CA 1
ATOM 749 C C . GLU A 1 94 ? 0.122 7.922 -15.015 1.00 97.75 94 GLU A C 1
ATOM 751 O O . GLU A 1 94 ? -1.008 7.451 -15.140 1.00 97.75 94 GLU A O 1
ATOM 756 N N . ALA A 1 95 ? 0.952 8.071 -16.052 1.00 97.88 95 ALA A N 1
ATOM 757 C CA . ALA A 1 95 ? 0.584 7.726 -17.423 1.00 97.88 95 ALA A CA 1
ATOM 758 C C . ALA A 1 95 ? 0.300 6.224 -17.596 1.00 97.88 95 ALA A C 1
ATOM 760 O O . ALA A 1 95 ? -0.659 5.837 -18.267 1.00 97.88 95 ALA A O 1
ATOM 761 N N . LEU A 1 96 ? 1.122 5.365 -16.987 1.0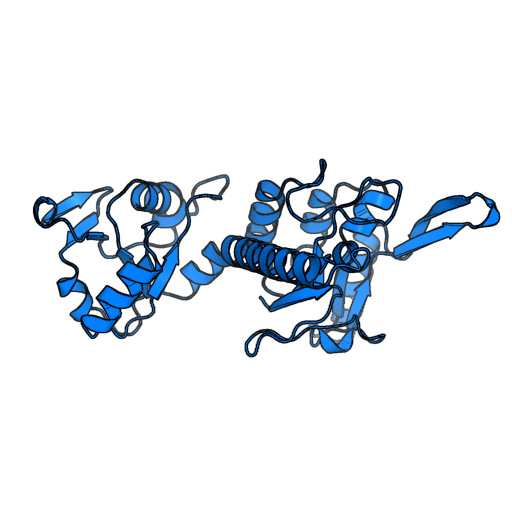0 98.12 96 LEU A N 1
ATOM 762 C CA . LEU A 1 96 ? 0.959 3.912 -17.082 1.00 98.12 96 LEU A CA 1
ATOM 763 C C . LEU A 1 96 ? -0.230 3.415 -16.240 1.00 98.12 96 LEU A C 1
ATOM 765 O O . LEU A 1 96 ? -0.951 2.506 -16.669 1.00 98.12 96 LEU A O 1
ATOM 769 N N . GLY A 1 97 ? -0.458 4.016 -15.069 1.00 97.75 97 GLY A N 1
ATOM 770 C CA . GLY A 1 97 ? -1.588 3.726 -14.189 1.00 97.75 97 GLY A CA 1
ATOM 771 C C . GLY A 1 97 ? -1.705 2.240 -13.835 1.00 97.75 97 GLY A C 1
ATOM 772 O O . GLY A 1 97 ? -0.724 1.577 -13.495 1.00 97.75 97 GLY A O 1
ATOM 773 N N . THR A 1 98 ? -2.911 1.686 -13.963 1.00 96.44 98 THR A N 1
ATOM 774 C CA . THR A 1 98 ? -3.229 0.284 -13.623 1.00 96.44 98 THR A CA 1
ATOM 775 C C . THR A 1 98 ? -2.555 -0.759 -14.522 1.00 96.44 98 THR A C 1
ATOM 777 O O . THR A 1 98 ? -2.620 -1.955 -14.230 1.00 96.44 98 THR A O 1
ATOM 780 N N . ARG A 1 99 ? -1.883 -0.340 -15.606 1.00 97.12 99 ARG A N 1
ATOM 781 C CA . ARG A 1 99 ? -1.099 -1.244 -16.466 1.00 97.12 99 ARG A CA 1
ATOM 782 C C . ARG A 1 99 ? 0.176 -1.723 -15.783 1.00 97.12 99 ARG A C 1
ATOM 784 O O . ARG A 1 99 ? 0.738 -2.728 -16.212 1.00 97.12 99 ARG A O 1
ATOM 791 N N . ILE A 1 100 ? 0.652 -1.025 -14.749 1.00 97.25 100 ILE A N 1
ATOM 792 C CA . ILE A 1 100 ? 1.827 -1.435 -13.975 1.00 97.25 100 ILE A CA 1
ATOM 793 C C . ILE A 1 100 ? 1.463 -2.667 -13.148 1.00 97.25 100 ILE A C 1
ATOM 795 O O . ILE A 1 100 ? 0.698 -2.571 -12.195 1.00 97.25 100 ILE A O 1
ATOM 799 N N . LYS A 1 101 ? 2.052 -3.815 -13.491 1.00 95.25 101 LYS A N 1
ATOM 800 C CA . LYS A 1 101 ? 1.862 -5.080 -12.761 1.00 95.25 101 LYS A CA 1
ATOM 801 C C . LYS A 1 101 ? 3.056 -5.427 -11.883 1.00 95.25 101 LYS A C 1
ATOM 803 O O . LYS A 1 101 ? 2.923 -6.139 -10.893 1.00 95.25 101 LYS A O 1
ATOM 808 N N . VAL A 1 102 ? 4.233 -4.908 -12.222 1.00 93.56 102 VAL A N 1
ATOM 809 C CA . VAL A 1 102 ? 5.432 -5.014 -11.390 1.00 93.56 102 VAL A CA 1
ATOM 810 C C . VAL A 1 102 ? 6.114 -3.654 -11.347 1.00 93.56 102 VAL A C 1
ATOM 812 O O . VAL A 1 102 ? 6.402 -3.085 -12.396 1.00 93.56 102 VAL A O 1
ATOM 815 N N . LEU A 1 103 ? 6.384 -3.144 -10.148 1.00 95.62 103 LEU A N 1
ATOM 816 C CA . LEU A 1 103 ? 7.108 -1.893 -9.927 1.00 95.62 103 LEU A CA 1
ATOM 817 C C . LEU A 1 103 ? 8.374 -2.163 -9.116 1.00 95.62 103 LEU A C 1
ATOM 819 O O . LEU A 1 103 ? 8.282 -2.526 -7.943 1.00 95.62 103 LEU A O 1
ATOM 823 N N . ILE A 1 104 ? 9.549 -1.939 -9.706 1.00 92.06 104 ILE A N 1
ATOM 824 C CA . ILE A 1 104 ? 10.794 -1.843 -8.944 1.00 92.06 104 ILE A CA 1
ATOM 825 C C . ILE A 1 104 ? 10.950 -0.417 -8.419 1.00 92.06 104 ILE A C 1
ATOM 827 O O . ILE A 1 104 ? 11.206 0.519 -9.179 1.00 92.06 104 ILE A O 1
ATOM 831 N N . VAL A 1 105 ? 10.905 -0.287 -7.096 1.00 93.44 105 VAL A N 1
ATOM 832 C CA . VAL A 1 105 ? 11.347 0.897 -6.365 1.00 93.44 105 VAL A CA 1
ATOM 833 C C . VAL A 1 105 ? 12.867 0.840 -6.250 1.00 93.44 105 VAL A C 1
ATOM 835 O O . VAL A 1 105 ? 13.428 0.190 -5.363 1.00 93.44 105 VAL A O 1
ATOM 838 N N . ARG A 1 106 ? 13.532 1.510 -7.192 1.00 89.06 106 ARG A N 1
ATOM 839 C CA . ARG A 1 106 ? 14.982 1.703 -7.224 1.00 89.06 106 ARG A CA 1
ATOM 840 C C . ARG A 1 106 ? 15.285 3.189 -7.339 1.00 89.06 106 ARG A C 1
ATOM 842 O O . ARG A 1 106 ? 14.925 3.820 -8.327 1.00 89.06 106 ARG A O 1
ATOM 849 N N . GLU A 1 107 ? 16.018 3.713 -6.369 1.00 87.69 107 GLU A N 1
ATOM 850 C CA . GLU A 1 107 ? 16.562 5.065 -6.424 1.00 87.69 107 GLU A CA 1
ATOM 851 C C . GLU A 1 107 ? 18.034 5.019 -6.841 1.00 87.69 107 GLU A C 1
ATOM 853 O O . GLU A 1 107 ? 18.809 4.236 -6.294 1.00 87.69 107 GLU A O 1
ATOM 858 N N . ASN A 1 108 ? 18.434 5.851 -7.803 1.00 85.00 108 ASN A N 1
ATOM 859 C CA . ASN A 1 108 ? 19.829 6.034 -8.206 1.00 85.00 108 ASN A CA 1
ATOM 860 C C . ASN A 1 108 ? 20.105 7.515 -8.521 1.00 85.00 108 ASN A C 1
ATOM 862 O O . ASN A 1 108 ? 19.216 8.353 -8.409 1.00 85.00 108 ASN A O 1
ATOM 866 N N . ASN A 1 109 ? 21.345 7.856 -8.878 1.00 81.94 109 ASN A N 1
ATOM 867 C CA . ASN A 1 109 ? 21.755 9.247 -9.117 1.00 81.94 109 ASN A CA 1
ATOM 868 C C . ASN A 1 109 ? 21.516 9.739 -10.560 1.00 81.94 109 ASN A C 1
ATOM 870 O O . ASN A 1 109 ? 22.074 10.763 -10.945 1.00 81.94 109 ASN A O 1
ATOM 874 N N . GLY A 1 110 ? 20.787 8.986 -11.390 1.00 81.19 110 GLY A N 1
ATOM 875 C CA . GLY A 1 110 ? 20.538 9.304 -12.802 1.00 81.19 110 GLY A CA 1
ATOM 876 C C . GLY A 1 110 ? 21.761 9.195 -13.722 1.00 81.19 110 GLY A C 1
ATOM 877 O O . GLY A 1 110 ? 21.636 9.379 -14.928 1.00 81.19 110 GLY A O 1
ATOM 878 N N . VAL A 1 111 ? 22.940 8.859 -13.188 1.00 76.06 111 VAL A N 1
ATOM 879 C CA . VAL A 1 111 ? 24.196 8.725 -13.948 1.00 76.06 111 VAL A CA 1
ATOM 880 C C . VAL A 1 111 ? 24.703 7.282 -13.929 1.00 76.06 111 VAL A C 1
ATOM 882 O O . VAL A 1 111 ? 25.141 6.748 -14.945 1.00 76.06 111 VAL A O 1
ATOM 885 N N . GLN A 1 112 ? 24.652 6.637 -12.767 1.00 74.56 112 GLN A N 1
ATOM 886 C CA . GLN A 1 112 ? 25.072 5.263 -12.526 1.00 74.56 112 GLN A CA 1
ATOM 887 C C . GLN A 1 112 ? 23.868 4.433 -12.086 1.00 74.56 112 GLN A C 1
ATOM 889 O O . GLN A 1 112 ? 23.028 4.896 -11.321 1.00 74.56 112 GLN A O 1
ATOM 894 N N . SER A 1 113 ? 23.822 3.166 -12.496 1.00 75.62 113 SER A N 1
ATOM 895 C CA . SER A 1 113 ? 22.745 2.240 -12.114 1.00 75.62 113 SER A CA 1
ATOM 896 C C . SER A 1 113 ? 22.798 1.783 -10.653 1.00 75.62 113 SER A C 1
ATOM 898 O O . SER A 1 113 ? 21.891 1.086 -10.200 1.00 75.62 113 SER A O 1
ATOM 900 N N . ARG A 1 114 ? 23.849 2.154 -9.907 1.00 81.38 114 ARG A N 1
ATOM 901 C CA . ARG A 1 114 ? 24.027 1.750 -8.511 1.00 81.38 114 ARG A CA 1
ATOM 902 C C . ARG A 1 114 ? 22.911 2.344 -7.641 1.00 81.38 114 ARG A C 1
ATOM 904 O O . ARG A 1 114 ? 22.765 3.567 -7.632 1.00 81.38 114 ARG A O 1
ATOM 911 N N . PRO A 1 115 ? 22.181 1.517 -6.874 1.00 84.94 115 PRO A N 1
ATOM 912 C CA . PRO A 1 115 ? 21.071 2.014 -6.084 1.00 84.94 115 PRO A CA 1
ATOM 913 C C . PRO A 1 115 ? 21.510 2.616 -4.745 1.00 84.94 115 PRO A C 1
ATOM 915 O O . PRO A 1 115 ? 22.477 2.156 -4.123 1.00 84.94 115 PRO A O 1
ATOM 918 N N . PHE A 1 116 ? 20.761 3.617 -4.289 1.00 88.06 116 PHE A N 1
ATOM 919 C CA . PHE A 1 116 ? 20.765 4.078 -2.902 1.00 88.06 116 PHE A CA 1
ATOM 920 C C . PHE A 1 116 ? 19.924 3.149 -2.027 1.00 88.06 116 PHE A C 1
ATOM 922 O O . PHE A 1 116 ? 19.022 2.467 -2.512 1.00 88.06 116 PHE A O 1
ATOM 929 N N . MET A 1 117 ? 20.208 3.131 -0.724 1.00 86.50 117 MET A N 1
ATOM 930 C CA . MET A 1 117 ? 19.329 2.459 0.230 1.00 86.50 117 MET A CA 1
ATOM 931 C C . MET A 1 117 ? 17.994 3.216 0.302 1.00 86.50 117 MET A C 1
ATOM 933 O O . MET A 1 117 ? 18.008 4.452 0.235 1.00 86.50 117 MET A O 1
ATOM 937 N N . PRO A 1 118 ? 16.857 2.519 0.466 1.00 88.12 118 PRO A N 1
ATOM 938 C CA . PRO A 1 118 ? 15.572 3.180 0.610 1.00 88.12 118 PRO A CA 1
ATOM 939 C C . PRO A 1 118 ? 15.599 4.269 1.688 1.00 88.12 118 PRO A C 1
ATOM 941 O O . PRO A 1 118 ? 16.195 4.068 2.744 1.00 88.12 118 PRO A O 1
ATOM 944 N N . PHE A 1 119 ? 14.970 5.412 1.409 1.00 89.31 119 PHE A N 1
ATOM 945 C CA . PHE A 1 119 ? 14.954 6.615 2.261 1.00 89.31 119 PHE A CA 1
ATOM 946 C C . PHE A 1 119 ? 16.305 7.324 2.472 1.00 89.31 119 PHE A C 1
ATOM 948 O O . PHE A 1 119 ? 16.398 8.210 3.320 1.00 89.31 119 PHE A O 1
ATOM 955 N N . THR A 1 120 ? 17.360 6.960 1.736 1.00 88.56 120 THR A N 1
ATOM 956 C CA . THR A 1 120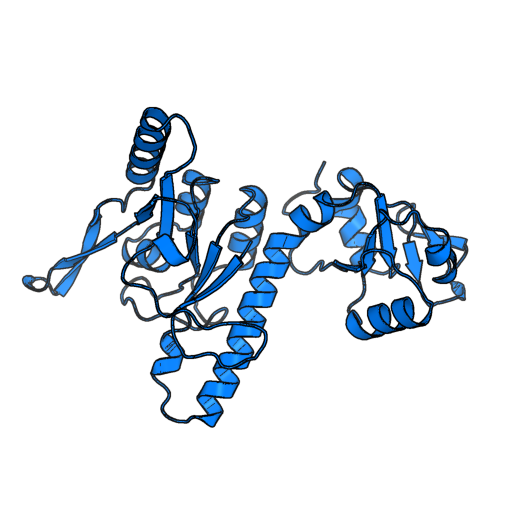 ? 18.686 7.600 1.886 1.00 88.56 120 THR A CA 1
ATOM 957 C C . THR A 1 120 ? 19.156 8.370 0.661 1.00 88.56 120 THR A C 1
ATOM 959 O O . THR A 1 120 ? 20.137 9.111 0.761 1.00 88.56 120 THR A O 1
ATOM 962 N N . GLY A 1 121 ? 18.512 8.181 -0.491 1.00 85.62 121 GLY A N 1
ATOM 963 C CA . GLY A 1 121 ? 18.873 8.914 -1.688 1.00 85.62 121 GLY A CA 1
ATOM 964 C C . GLY A 1 121 ? 18.247 10.315 -1.729 1.00 85.62 121 GLY A C 1
ATOM 965 O O . GLY A 1 121 ? 17.371 10.648 -0.927 1.00 85.62 121 GLY A O 1
ATOM 966 N N . PRO A 1 122 ? 18.758 11.183 -2.617 1.00 83.38 122 PRO A N 1
ATOM 967 C CA . PRO A 1 122 ? 18.400 12.599 -2.637 1.00 83.38 122 PRO A CA 1
ATOM 968 C C . PRO A 1 122 ? 17.230 12.950 -3.572 1.00 83.38 122 PRO A C 1
ATOM 970 O O . PRO A 1 122 ? 16.895 14.130 -3.677 1.00 83.38 122 PRO A O 1
ATOM 973 N N . HIS A 1 123 ? 16.664 11.993 -4.313 1.00 82.88 123 HIS A N 1
ATOM 974 C CA . HIS A 1 123 ? 15.777 12.273 -5.450 1.00 82.88 123 HIS A CA 1
ATOM 975 C C . HIS A 1 123 ? 14.360 11.715 -5.295 1.00 82.88 123 HIS A C 1
ATOM 977 O O . HIS A 1 123 ? 13.428 12.283 -5.869 1.00 82.88 123 HIS A O 1
ATOM 983 N N . LEU A 1 124 ? 14.175 10.613 -4.565 1.00 91.19 124 LEU A N 1
ATOM 984 C CA . LEU A 1 124 ? 12.865 9.990 -4.408 1.00 91.19 124 LEU A CA 1
ATOM 985 C C . LEU A 1 124 ? 12.097 10.589 -3.224 1.00 91.19 124 LEU A C 1
ATOM 987 O O . LEU A 1 124 ? 12.464 10.421 -2.063 1.00 91.19 124 LEU A O 1
ATOM 991 N N . ASP A 1 125 ? 10.970 11.225 -3.532 1.00 94.31 125 ASP A N 1
ATOM 992 C CA . ASP A 1 125 ? 9.959 11.617 -2.558 1.00 94.31 125 ASP A CA 1
ATOM 993 C C . ASP A 1 125 ? 9.006 10.433 -2.342 1.00 94.31 125 ASP A C 1
ATOM 995 O O . ASP A 1 125 ? 8.110 10.145 -3.143 1.00 94.31 125 ASP A O 1
ATOM 999 N N . TYR A 1 126 ? 9.243 9.708 -1.250 1.00 95.62 126 TYR A N 1
ATOM 1000 C CA . TYR A 1 126 ? 8.443 8.547 -0.872 1.00 95.62 126 TYR A CA 1
ATOM 1001 C C . TYR A 1 126 ? 6.992 8.906 -0.565 1.00 95.62 126 TYR A C 1
ATOM 1003 O O . TYR A 1 126 ? 6.105 8.103 -0.847 1.00 95.62 126 TYR A O 1
ATOM 1011 N N . GLU A 1 127 ? 6.733 10.092 -0.018 1.00 96.31 127 GLU A N 1
ATOM 1012 C CA . GLU A 1 127 ? 5.380 10.535 0.291 1.00 96.31 127 GLU A CA 1
ATOM 1013 C C . GLU A 1 127 ? 4.589 10.751 -1.003 1.00 96.31 127 GLU A C 1
ATOM 1015 O O . GLU A 1 127 ? 3.497 10.192 -1.161 1.00 96.31 127 GLU A O 1
ATOM 1020 N N . ARG A 1 128 ? 5.177 11.465 -1.973 1.00 96.81 128 ARG A N 1
ATOM 1021 C CA . ARG A 1 128 ? 4.584 11.655 -3.305 1.00 96.81 128 ARG A CA 1
ATOM 1022 C C . ARG A 1 128 ? 4.383 10.324 -4.029 1.00 96.81 128 ARG A C 1
ATOM 1024 O O . ARG A 1 128 ? 3.319 10.106 -4.608 1.00 96.81 128 ARG A O 1
ATOM 1031 N N . LEU A 1 129 ? 5.361 9.415 -3.966 1.00 97.44 129 LEU A N 1
ATOM 1032 C CA . LEU A 1 129 ? 5.247 8.078 -4.560 1.00 97.44 129 LEU A CA 1
ATOM 1033 C C . LEU A 1 129 ? 4.079 7.295 -3.948 1.00 97.44 129 LEU A C 1
ATOM 1035 O O . LEU A 1 129 ? 3.251 6.756 -4.676 1.00 97.44 129 LEU A O 1
ATOM 1039 N N . ILE A 1 130 ? 3.992 7.237 -2.619 1.00 97.94 130 ILE A N 1
ATOM 1040 C CA . ILE A 1 130 ? 2.954 6.483 -1.908 1.00 97.94 130 ILE A CA 1
ATOM 1041 C C . ILE A 1 130 ? 1.563 7.049 -2.215 1.00 97.94 130 ILE A C 1
ATOM 1043 O O . ILE A 1 130 ? 0.646 6.279 -2.513 1.00 97.94 130 ILE A O 1
ATOM 1047 N N . ARG A 1 131 ? 1.401 8.379 -2.194 1.00 97.38 131 ARG A N 1
ATOM 1048 C CA . ARG A 1 131 ? 0.145 9.053 -2.566 1.00 97.38 131 ARG A CA 1
ATOM 1049 C C . ARG A 1 131 ? -0.253 8.724 -4.009 1.00 97.38 131 ARG A C 1
ATOM 1051 O O . ARG A 1 131 ? -1.406 8.372 -4.253 1.00 97.38 131 ARG A O 1
ATOM 1058 N N . LEU A 1 132 ? 0.698 8.767 -4.945 1.00 97.69 132 LEU A N 1
ATOM 1059 C CA . LEU A 1 132 ? 0.457 8.428 -6.348 1.00 97.69 132 LEU A CA 1
ATOM 1060 C C . LEU A 1 132 ? 0.034 6.964 -6.524 1.00 97.69 132 LEU A C 1
ATOM 1062 O O . LEU A 1 132 ? -0.960 6.698 -7.195 1.00 97.69 132 LEU A O 1
ATOM 1066 N N . LEU A 1 133 ? 0.737 6.021 -5.889 1.00 98.06 133 LEU A N 1
ATOM 1067 C CA . LEU A 1 133 ? 0.421 4.591 -5.979 1.00 98.06 133 LEU A CA 1
ATOM 1068 C C . LEU A 1 133 ? -0.964 4.262 -5.407 1.00 98.06 133 LEU A C 1
ATOM 1070 O O . LEU A 1 133 ? -1.685 3.458 -5.996 1.00 98.06 133 LEU A O 1
ATOM 1074 N N . ARG A 1 134 ? -1.377 4.926 -4.317 1.00 95.62 134 ARG A N 1
ATOM 1075 C CA . ARG A 1 134 ? -2.762 4.849 -3.818 1.00 95.62 134 ARG A CA 1
ATOM 1076 C C . ARG A 1 134 ? -3.758 5.381 -4.841 1.00 95.62 134 ARG A C 1
ATOM 1078 O O . ARG A 1 134 ? -4.737 4.705 -5.137 1.00 95.62 134 ARG A O 1
ATOM 1085 N N . ARG A 1 135 ? -3.494 6.569 -5.399 1.00 94.12 135 ARG A N 1
ATOM 1086 C CA . ARG A 1 135 ? -4.388 7.254 -6.344 1.00 94.12 135 ARG A CA 1
ATOM 1087 C C . ARG A 1 135 ? -4.654 6.430 -7.601 1.00 94.12 135 ARG A C 1
ATOM 1089 O O . ARG A 1 135 ? -5.795 6.373 -8.048 1.00 94.12 135 ARG A O 1
ATOM 1096 N N . ILE A 1 136 ? -3.631 5.773 -8.150 1.00 95.50 136 ILE A N 1
ATOM 1097 C CA . ILE A 1 136 ? -3.793 4.894 -9.321 1.00 95.50 136 ILE A CA 1
ATOM 1098 C C . ILE A 1 136 ? -4.347 3.503 -8.965 1.00 95.50 136 ILE A C 1
ATOM 1100 O O . ILE A 1 136 ? -4.541 2.685 -9.860 1.00 95.50 136 ILE A O 1
ATOM 1104 N N . GLY A 1 137 ? -4.584 3.216 -7.679 1.00 94.62 137 GLY A N 1
ATOM 1105 C CA . GLY A 1 137 ? -5.105 1.932 -7.212 1.00 94.62 137 GLY A CA 1
ATOM 1106 C C . GLY A 1 137 ? -4.121 0.772 -7.372 1.00 94.62 137 GLY A C 1
ATOM 1107 O O . GLY A 1 137 ? -4.541 -0.341 -7.681 1.00 94.62 137 GLY A O 1
ATOM 1108 N N . PHE A 1 138 ? -2.818 1.014 -7.203 1.00 96.25 138 PHE A N 1
ATOM 1109 C CA . PHE A 1 138 ? -1.801 -0.024 -7.363 1.00 96.25 138 PHE A CA 1
ATOM 1110 C C . PHE A 1 138 ? -1.943 -1.124 -6.296 1.00 96.25 138 PHE A C 1
ATOM 1112 O O . PHE A 1 138 ? -1.750 -0.875 -5.103 1.00 96.25 138 PHE A O 1
ATOM 1119 N N . ASP A 1 139 ? -2.234 -2.355 -6.728 1.00 93.50 139 ASP A N 1
ATOM 1120 C CA . ASP A 1 139 ? -2.400 -3.517 -5.840 1.00 93.50 139 ASP A CA 1
ATOM 1121 C C . ASP A 1 139 ? -1.642 -4.780 -6.301 1.00 93.50 139 ASP A C 1
ATOM 1123 O O . ASP A 1 139 ? -1.828 -5.868 -5.749 1.00 93.50 139 ASP A O 1
ATOM 1127 N N . ASP A 1 140 ? -0.737 -4.644 -7.274 1.00 93.19 140 ASP A N 1
ATOM 1128 C CA . ASP A 1 140 ? 0.005 -5.763 -7.863 1.00 93.19 140 ASP A CA 1
ATOM 1129 C C . ASP A 1 140 ? 1.331 -6.052 -7.120 1.00 93.19 140 ASP A C 1
ATOM 1131 O O . ASP A 1 140 ? 1.326 -6.361 -5.922 1.00 93.19 140 ASP A O 1
ATOM 1135 N N . VAL A 1 141 ? 2.478 -6.033 -7.809 1.00 92.75 141 VAL A N 1
ATOM 1136 C CA . VAL A 1 141 ? 3.769 -6.480 -7.271 1.00 92.75 141 VAL A CA 1
ATOM 1137 C C . VAL A 1 141 ? 4.727 -5.311 -7.069 1.00 92.75 141 VAL A C 1
ATOM 1139 O O . VAL A 1 141 ? 5.235 -4.738 -8.031 1.00 92.75 141 VAL A O 1
ATOM 1142 N N . LEU A 1 142 ? 5.042 -5.005 -5.812 1.00 93.31 142 LEU A N 1
ATOM 1143 C CA . LEU A 1 142 ? 6.075 -4.042 -5.439 1.00 93.31 142 LEU A CA 1
ATOM 1144 C C . LEU A 1 142 ? 7.398 -4.772 -5.191 1.00 93.31 142 LEU A C 1
ATOM 1146 O O . LEU A 1 142 ? 7.450 -5.737 -4.428 1.00 93.31 142 LEU A O 1
ATOM 1150 N N . VAL A 1 143 ? 8.480 -4.303 -5.800 1.00 90.25 143 VAL A N 1
ATOM 1151 C CA . VAL A 1 143 ? 9.827 -4.846 -5.613 1.00 90.25 143 VAL A CA 1
ATOM 1152 C C . VAL A 1 143 ? 10.733 -3.738 -5.100 1.00 90.25 143 VAL A C 1
ATOM 1154 O O . VAL A 1 143 ? 10.873 -2.708 -5.747 1.00 90.25 143 VAL A O 1
ATOM 1157 N N . LEU A 1 144 ? 11.378 -3.936 -3.956 1.00 89.31 144 LEU A N 1
ATOM 1158 C CA . LEU A 1 144 ? 12.353 -2.979 -3.435 1.00 89.31 144 LEU A CA 1
ATOM 1159 C C . LEU A 1 144 ? 13.765 -3.401 -3.835 1.00 89.31 144 LEU A C 1
ATOM 1161 O O . LEU A 1 144 ? 14.167 -4.532 -3.553 1.00 89.31 144 LEU A O 1
ATOM 1165 N N . ASP A 1 145 ? 14.529 -2.516 -4.476 1.00 85.38 145 ASP A N 1
ATOM 1166 C CA . ASP A 1 145 ? 15.928 -2.822 -4.773 1.00 85.38 145 ASP A CA 1
ATOM 1167 C C . ASP A 1 145 ? 16.802 -2.716 -3.527 1.00 85.38 145 ASP A C 1
ATOM 1169 O O . ASP A 1 145 ? 16.936 -1.646 -2.935 1.00 85.38 145 ASP A O 1
ATOM 1173 N N . ILE A 1 146 ? 17.402 -3.846 -3.146 1.00 81.81 146 ILE A N 1
ATOM 1174 C CA . ILE A 1 146 ? 18.303 -3.956 -1.995 1.00 81.81 146 ILE A CA 1
ATOM 1175 C C . ILE A 1 146 ? 19.687 -4.482 -2.393 1.00 81.81 146 ILE A C 1
ATOM 1177 O O . ILE A 1 146 ? 20.496 -4.862 -1.543 1.00 81.81 146 ILE A O 1
ATOM 1181 N N . SER A 1 147 ? 19.992 -4.489 -3.692 1.00 80.06 147 SER A N 1
ATOM 1182 C CA . SER A 1 147 ? 21.213 -5.077 -4.243 1.00 80.06 147 SER A CA 1
ATOM 1183 C C . SER A 1 147 ? 22.487 -4.389 -3.740 1.00 80.06 147 SER A C 1
ATOM 1185 O O . SER A 1 147 ? 23.557 -5.003 -3.731 1.00 80.06 147 SER A O 1
ATOM 1187 N N . MET A 1 148 ? 22.387 -3.154 -3.229 1.00 81.88 148 MET A N 1
ATOM 1188 C CA . MET A 1 148 ? 23.507 -2.455 -2.593 1.00 81.88 148 MET A CA 1
ATOM 1189 C C . MET A 1 148 ? 24.051 -3.190 -1.358 1.00 81.88 148 MET A C 1
ATOM 1191 O O . MET A 1 148 ? 25.240 -3.073 -1.056 1.00 81.88 148 MET A O 1
ATOM 1195 N N . ILE A 1 149 ? 23.222 -3.985 -0.671 1.00 81.06 149 ILE A N 1
ATOM 1196 C CA . ILE A 1 149 ? 23.618 -4.754 0.519 1.00 81.06 149 ILE A CA 1
ATOM 1197 C C . ILE A 1 149 ? 24.637 -5.855 0.165 1.00 81.06 149 ILE A C 1
ATOM 1199 O O . ILE A 1 149 ? 25.466 -6.240 0.994 1.00 81.06 149 ILE A O 1
ATOM 1203 N N . ARG A 1 150 ? 24.657 -6.321 -1.091 1.00 74.12 150 ARG A N 1
ATOM 1204 C CA . ARG A 1 150 ? 25.589 -7.360 -1.560 1.00 74.12 150 ARG A CA 1
ATOM 1205 C C . ARG A 1 150 ? 27.054 -6.948 -1.475 1.00 74.12 150 ARG A C 1
ATOM 1207 O O . ARG A 1 150 ? 27.911 -7.814 -1.344 1.00 74.12 150 ARG A O 1
ATOM 1214 N N . GLY A 1 151 ? 27.341 -5.647 -1.516 1.00 73.38 151 GLY A N 1
ATOM 1215 C CA . GLY A 1 151 ? 28.703 -5.123 -1.402 1.00 73.38 151 GLY A CA 1
ATOM 1216 C C . GLY A 1 151 ? 29.320 -5.242 -0.003 1.00 73.38 151 GLY A C 1
ATOM 1217 O O . GLY A 1 151 ? 30.491 -4.914 0.157 1.00 73.38 151 GLY A O 1
ATOM 1218 N N . TYR A 1 152 ? 28.562 -5.675 1.013 1.00 79.88 152 TYR A N 1
ATOM 1219 C CA . TYR A 1 152 ? 29.042 -5.788 2.392 1.00 79.88 152 TYR A CA 1
ATOM 1220 C C . TYR A 1 152 ? 29.421 -7.230 2.738 1.00 79.88 152 TYR A C 1
ATOM 1222 O O . TYR A 1 152 ? 28.546 -8.073 2.939 1.00 79.88 152 TYR A O 1
ATOM 1230 N N . ASP A 1 153 ? 30.716 -7.518 2.889 1.00 80.06 153 ASP A N 1
ATOM 1231 C CA . ASP A 1 153 ? 31.222 -8.854 3.260 1.00 80.06 153 ASP A CA 1
ATOM 1232 C C . ASP A 1 153 ? 31.019 -9.209 4.745 1.00 80.06 153 ASP A C 1
ATOM 1234 O O . ASP A 1 153 ? 31.044 -10.380 5.132 1.00 80.06 153 ASP A O 1
ATOM 1238 N N . TRP A 1 154 ? 30.775 -8.217 5.604 1.00 88.06 154 TRP A N 1
ATOM 1239 C CA . TRP A 1 154 ? 30.550 -8.434 7.034 1.00 88.06 154 TRP A CA 1
ATOM 1240 C C . TRP A 1 154 ? 29.146 -8.984 7.304 1.00 88.06 154 TRP A C 1
ATOM 1242 O O . TRP A 1 154 ? 28.177 -8.232 7.399 1.00 88.06 154 TRP A O 1
ATOM 1252 N N . LEU A 1 155 ? 29.043 -10.302 7.495 1.00 85.69 155 LEU A N 1
ATOM 1253 C CA . LEU A 1 155 ? 27.773 -11.023 7.649 1.00 85.69 155 LEU A CA 1
ATOM 1254 C C . LEU A 1 155 ? 26.807 -10.411 8.682 1.00 85.69 155 LEU A C 1
ATOM 1256 O O . LEU A 1 155 ? 25.613 -10.327 8.417 1.00 85.69 155 LEU A O 1
ATOM 1260 N N . GLN A 1 156 ? 27.298 -9.984 9.850 1.00 87.56 156 GLN A N 1
ATOM 1261 C CA . GLN A 1 156 ? 26.434 -9.405 10.892 1.00 87.56 156 GLN A CA 1
ATOM 1262 C C . GLN A 1 156 ? 25.864 -8.045 10.479 1.00 87.56 156 GLN A C 1
ATOM 1264 O O . GLN A 1 156 ? 24.688 -7.775 10.702 1.00 87.56 156 GLN A O 1
ATOM 1269 N N . MET A 1 157 ? 26.681 -7.215 9.825 1.00 87.00 157 MET A N 1
ATOM 1270 C CA . MET A 1 157 ? 26.223 -5.942 9.270 1.00 87.00 157 MET A CA 1
ATOM 1271 C C . MET A 1 157 ? 25.193 -6.181 8.167 1.00 87.00 157 MET A C 1
ATOM 1273 O O . MET A 1 157 ? 24.152 -5.536 8.147 1.00 87.00 157 MET A O 1
ATOM 1277 N N . ARG A 1 158 ? 25.444 -7.161 7.292 1.00 84.75 158 ARG A N 1
ATOM 1278 C CA . ARG A 1 158 ? 24.520 -7.527 6.218 1.00 84.75 158 ARG A CA 1
ATOM 1279 C C . ARG A 1 158 ? 23.139 -7.904 6.759 1.00 84.75 158 ARG A C 1
ATOM 1281 O O . ARG A 1 158 ? 22.158 -7.309 6.337 1.00 84.75 158 ARG A O 1
ATOM 1288 N N . LYS A 1 159 ? 23.080 -8.784 7.765 1.00 83.50 159 LYS A N 1
ATOM 1289 C CA . LYS A 1 159 ? 21.825 -9.183 8.429 1.00 83.50 159 LYS A CA 1
ATOM 1290 C C . LYS A 1 159 ? 21.077 -8.009 9.060 1.00 83.50 159 LYS A C 1
ATOM 1292 O O . LYS A 1 159 ? 19.852 -7.951 8.995 1.00 83.50 159 LYS A O 1
ATOM 1297 N N . LEU A 1 160 ? 21.803 -7.074 9.677 1.00 87.75 160 LEU A N 1
ATOM 1298 C CA . LEU A 1 160 ? 21.200 -5.875 10.260 1.00 87.75 160 LEU A CA 1
ATOM 1299 C C . LEU A 1 160 ? 20.564 -4.986 9.180 1.00 87.75 160 LEU A C 1
ATOM 1301 O O . LEU A 1 160 ? 19.435 -4.519 9.348 1.00 87.75 160 LEU A O 1
ATOM 1305 N N . LEU A 1 161 ? 21.272 -4.780 8.065 1.00 87.31 161 LEU A N 1
ATOM 1306 C CA . LEU A 1 161 ? 20.764 -4.015 6.928 1.00 87.31 161 LEU A CA 1
ATOM 1307 C C . LEU A 1 161 ? 19.567 -4.716 6.281 1.00 87.31 161 LEU A C 1
ATOM 1309 O O . LEU A 1 161 ? 18.559 -4.059 6.051 1.00 87.31 161 LEU A O 1
ATOM 1313 N N . GLU A 1 162 ? 19.642 -6.033 6.070 1.00 84.50 162 GLU A N 1
ATOM 1314 C CA . GLU A 1 162 ? 18.553 -6.872 5.547 1.00 84.50 162 GLU A CA 1
ATOM 1315 C C . GLU A 1 162 ? 17.277 -6.716 6.385 1.00 84.50 162 GLU A C 1
ATOM 1317 O O . GLU A 1 162 ? 16.221 -6.377 5.852 1.00 84.50 162 GLU A O 1
ATOM 1322 N N . HIS A 1 163 ? 17.370 -6.878 7.709 1.00 85.56 163 HIS A N 1
ATOM 1323 C CA . HIS A 1 163 ? 16.223 -6.691 8.601 1.00 85.56 163 HIS A CA 1
ATOM 1324 C C . HIS A 1 163 ? 15.630 -5.278 8.482 1.00 85.56 163 HIS A C 1
ATOM 1326 O O . HIS A 1 163 ? 14.412 -5.101 8.424 1.00 85.56 163 HIS A O 1
ATOM 1332 N N . THR A 1 164 ? 16.493 -4.264 8.411 1.00 89.75 164 THR A N 1
ATOM 1333 C CA . THR A 1 164 ? 16.071 -2.863 8.304 1.00 89.75 164 THR A CA 1
ATOM 1334 C C . THR A 1 164 ? 15.347 -2.588 6.983 1.00 89.75 164 THR A C 1
ATOM 1336 O O . THR A 1 164 ? 14.257 -2.016 6.999 1.00 89.75 164 THR A O 1
ATOM 1339 N N . VAL A 1 165 ? 15.882 -3.043 5.844 1.00 87.88 165 VAL A N 1
ATOM 1340 C CA . VAL A 1 165 ? 15.246 -2.808 4.535 1.00 87.88 165 VAL A CA 1
ATOM 1341 C C . VAL A 1 165 ? 13.945 -3.586 4.365 1.00 87.88 165 VAL A C 1
ATOM 1343 O O . VAL A 1 165 ? 13.025 -3.086 3.720 1.00 87.88 165 VAL A O 1
ATOM 1346 N N . VAL A 1 166 ? 13.807 -4.761 4.992 1.00 85.69 166 VAL A N 1
ATOM 1347 C CA . VAL A 1 166 ? 12.516 -5.467 5.030 1.00 85.69 166 VAL A CA 1
ATOM 1348 C C . VAL A 1 166 ? 11.464 -4.629 5.729 1.00 85.69 166 VAL A C 1
ATOM 1350 O O . VAL A 1 166 ? 10.362 -4.472 5.205 1.00 85.69 166 VAL A O 1
ATOM 1353 N N . LYS A 1 167 ? 11.799 -4.065 6.892 1.00 91.00 167 LYS A N 1
ATOM 1354 C CA . LYS A 1 167 ? 10.884 -3.202 7.647 1.00 91.00 167 LYS A CA 1
ATOM 1355 C C . LYS A 1 167 ? 10.513 -1.949 6.857 1.00 91.00 167 LYS A C 1
ATOM 1357 O O . LYS A 1 167 ? 9.342 -1.585 6.837 1.00 91.00 167 LYS A O 1
ATOM 1362 N N . MET A 1 168 ? 11.466 -1.353 6.140 1.00 93.00 168 MET A N 1
ATOM 1363 C CA . MET A 1 168 ? 11.205 -0.242 5.216 1.00 93.00 168 MET A CA 1
ATOM 1364 C C . MET A 1 168 ? 10.231 -0.638 4.099 1.00 93.00 168 MET A C 1
ATOM 1366 O O . MET A 1 168 ? 9.259 0.070 3.855 1.00 93.00 168 MET A O 1
ATOM 1370 N N . GLY A 1 169 ? 10.444 -1.785 3.447 1.00 92.31 169 GLY A N 1
ATOM 1371 C CA . GLY A 1 169 ? 9.539 -2.281 2.408 1.00 92.31 169 GLY A CA 1
ATOM 1372 C C . GLY A 1 169 ? 8.135 -2.575 2.941 1.00 92.31 169 GLY A C 1
ATOM 1373 O O . GLY A 1 169 ? 7.150 -2.186 2.319 1.00 92.31 169 GLY A O 1
ATOM 1374 N N . GLN A 1 170 ? 8.037 -3.211 4.114 1.00 93.12 170 GLN A N 1
ATOM 1375 C CA . GLN A 1 170 ? 6.766 -3.468 4.803 1.00 93.12 170 GLN A CA 1
ATOM 1376 C C . GLN A 1 170 ? 6.033 -2.167 5.130 1.00 93.12 170 GLN A C 1
ATOM 1378 O O . GLN A 1 170 ? 4.824 -2.087 4.930 1.00 93.12 170 GLN A O 1
ATOM 1383 N N . TYR A 1 171 ? 6.762 -1.148 5.587 1.00 95.88 171 TYR A N 1
ATOM 1384 C CA . TYR A 1 171 ? 6.212 0.175 5.848 1.00 95.88 171 TYR A CA 1
ATOM 1385 C C . TYR A 1 171 ? 5.663 0.819 4.570 1.00 95.88 171 TYR A C 1
ATOM 1387 O O . TYR A 1 171 ? 4.495 1.195 4.549 1.00 95.88 171 TYR A O 1
ATOM 1395 N N . ILE A 1 172 ? 6.446 0.872 3.485 1.00 96.44 172 ILE A N 1
ATOM 1396 C CA . ILE A 1 172 ? 5.993 1.421 2.193 1.00 96.44 172 ILE A CA 1
ATOM 1397 C C . ILE A 1 172 ? 4.735 0.684 1.720 1.00 96.44 172 ILE A C 1
ATOM 1399 O O . ILE A 1 172 ? 3.744 1.310 1.345 1.00 96.44 172 ILE A O 1
ATOM 1403 N N . ALA A 1 173 ? 4.757 -0.650 1.779 1.00 95.56 173 ALA A N 1
ATOM 1404 C CA . ALA A 1 173 ? 3.641 -1.475 1.352 1.00 95.56 173 ALA A CA 1
ATOM 1405 C C . ALA A 1 173 ? 2.374 -1.216 2.179 1.00 95.56 173 ALA A C 1
ATOM 1407 O O . ALA A 1 173 ? 1.295 -1.038 1.616 1.00 95.56 173 ALA A O 1
ATOM 1408 N N . TRP A 1 174 ? 2.505 -1.158 3.505 1.00 96.06 174 TRP A N 1
ATOM 1409 C CA . TRP A 1 174 ? 1.405 -0.833 4.409 1.00 96.06 174 TRP A CA 1
ATOM 1410 C C . TRP A 1 174 ? 0.837 0.553 4.123 1.00 96.06 174 TRP A C 1
ATOM 1412 O O . TRP A 1 174 ? -0.375 0.682 3.969 1.00 96.06 174 TRP A O 1
ATOM 1422 N N . GLN A 1 175 ? 1.701 1.558 3.962 1.00 97.94 175 GLN A N 1
ATOM 1423 C CA . GLN A 1 175 ? 1.283 2.916 3.643 1.00 97.94 175 GLN A CA 1
ATOM 1424 C C . GLN A 1 175 ? 0.489 2.956 2.335 1.00 97.94 175 GLN A C 1
ATOM 1426 O O . GLN A 1 175 ? -0.579 3.558 2.315 1.00 97.94 175 GLN A O 1
ATOM 1431 N N . ILE A 1 176 ? 0.923 2.288 1.263 1.00 97.56 176 ILE A N 1
ATOM 1432 C CA . ILE A 1 176 ? 0.155 2.204 0.002 1.00 97.56 176 ILE A CA 1
ATOM 1433 C C . ILE A 1 176 ? -1.210 1.524 0.221 1.00 97.56 176 ILE A C 1
ATOM 1435 O O . ILE A 1 176 ? -2.201 1.895 -0.396 1.00 97.56 176 ILE A O 1
ATOM 1439 N N . GLN A 1 177 ? -1.292 0.551 1.125 1.00 96.19 177 GLN A N 1
ATOM 1440 C CA . GLN A 1 177 ? -2.472 -0.298 1.311 1.00 96.19 177 GLN A CA 1
ATOM 1441 C C . GLN A 1 177 ? -3.504 0.232 2.317 1.00 96.19 177 GLN A C 1
ATOM 1443 O O . GLN A 1 177 ? -4.515 -0.441 2.529 1.00 96.19 177 GLN A O 1
ATOM 1448 N N . ILE A 1 178 ? -3.300 1.415 2.912 1.00 96.88 178 ILE A N 1
ATOM 1449 C CA . ILE A 1 178 ? -4.242 2.006 3.882 1.00 96.88 178 ILE A CA 1
ATOM 1450 C C . ILE A 1 178 ? -5.647 2.121 3.281 1.00 96.88 178 ILE A C 1
ATOM 1452 O O . ILE A 1 178 ? -6.587 1.528 3.808 1.00 96.88 178 ILE A O 1
ATOM 1456 N N . GLU A 1 179 ? -5.801 2.829 2.160 1.00 95.81 179 GLU A N 1
ATOM 1457 C CA . GLU A 1 179 ? -7.119 3.027 1.549 1.00 95.81 179 GLU A CA 1
ATOM 1458 C C . GLU A 1 179 ? -7.743 1.719 1.025 1.00 95.81 179 GLU A C 1
ATOM 1460 O O . GLU A 1 179 ? -8.890 1.439 1.386 1.00 95.81 179 GLU A O 1
ATOM 1465 N N . PRO A 1 180 ? -7.027 0.863 0.266 1.00 95.06 180 PRO A N 1
ATOM 1466 C CA . PRO A 1 180 ? -7.552 -0.449 -0.110 1.00 95.06 180 PRO A CA 1
ATOM 1467 C C . PRO A 1 180 ? -8.016 -1.283 1.090 1.00 95.06 180 PRO A C 1
ATOM 1469 O O . PRO A 1 180 ? -9.033 -1.967 1.013 1.00 95.06 180 PRO A O 1
ATOM 1472 N N . THR A 1 181 ? -7.313 -1.214 2.224 1.00 96.38 181 THR A N 1
ATOM 1473 C CA . THR A 1 181 ? -7.699 -1.936 3.445 1.00 96.38 181 THR A CA 1
ATOM 1474 C C . THR A 1 181 ? -8.952 -1.351 4.087 1.00 96.38 181 THR A C 1
ATOM 1476 O O . THR A 1 181 ? -9.812 -2.111 4.526 1.00 96.38 181 THR A O 1
ATOM 1479 N N . LEU A 1 182 ? -9.126 -0.028 4.068 1.00 96.94 182 LEU A N 1
ATOM 1480 C CA . LEU A 1 182 ? -10.370 0.619 4.499 1.00 96.94 182 LEU A CA 1
ATOM 1481 C C . LEU A 1 182 ? -11.567 0.194 3.639 1.00 96.94 182 LEU A C 1
ATOM 1483 O O . LEU A 1 182 ? -12.650 -0.063 4.171 1.00 96.94 182 LEU A O 1
ATOM 1487 N N . ALA A 1 183 ? -11.365 0.075 2.327 1.00 95.69 183 ALA A N 1
ATOM 1488 C CA . ALA A 1 183 ? -12.408 -0.296 1.377 1.00 95.69 183 ALA A CA 1
ATOM 1489 C C . ALA A 1 183 ? -12.897 -1.752 1.519 1.00 95.69 183 ALA A C 1
ATOM 1491 O O . ALA A 1 183 ? -14.031 -2.044 1.141 1.00 95.69 183 ALA A O 1
ATOM 1492 N N . LYS A 1 184 ? -12.092 -2.659 2.099 1.00 96.06 184 LYS A N 1
ATOM 1493 C CA . LYS A 1 184 ? -12.468 -4.075 2.325 1.00 96.06 184 LYS A CA 1
ATOM 1494 C C . LYS A 1 184 ? -13.666 -4.243 3.257 1.00 96.06 184 LYS A C 1
ATOM 1496 O O . LYS A 1 184 ? -14.371 -5.246 3.171 1.00 96.06 184 LYS A O 1
ATOM 1501 N N . TYR A 1 185 ? -13.883 -3.288 4.156 1.00 97.50 185 TYR A N 1
ATOM 1502 C CA . TYR A 1 185 ? -14.886 -3.391 5.207 1.00 97.50 185 TYR A CA 1
ATOM 1503 C C . TYR A 1 185 ? -16.020 -2.405 4.955 1.00 97.50 185 TYR A C 1
ATOM 1505 O O . TYR A 1 185 ? -15.793 -1.239 4.634 1.00 97.50 185 TYR A O 1
ATOM 1513 N N . SER A 1 186 ? -17.260 -2.862 5.124 1.00 95.75 186 SER A N 1
ATOM 1514 C CA . SER A 1 186 ? -18.462 -2.022 5.017 1.00 95.75 186 SER A CA 1
ATOM 1515 C C . SER A 1 186 ? -18.788 -1.310 6.335 1.00 95.75 186 SER A C 1
ATOM 1517 O O . SER A 1 186 ? -19.353 -0.216 6.331 1.00 95.75 186 SER A O 1
ATOM 1519 N N . LYS A 1 187 ? -18.352 -1.876 7.464 1.00 97.44 187 LYS A N 1
ATOM 1520 C CA . LYS A 1 187 ? -18.514 -1.330 8.814 1.00 97.44 187 LYS A CA 1
ATOM 1521 C C . LYS A 1 187 ? -17.170 -1.275 9.514 1.00 97.44 187 LYS A C 1
ATOM 1523 O O . LYS A 1 187 ? -16.367 -2.202 9.397 1.00 97.44 187 LYS A O 1
ATOM 1528 N N . ARG A 1 188 ? -16.951 -0.198 10.262 1.00 98.25 188 ARG A N 1
ATOM 1529 C CA . ARG A 1 188 ? -15.725 -0.017 11.028 1.00 98.25 188 ARG A CA 1
ATOM 1530 C C . ARG A 1 188 ? -15.946 0.777 12.307 1.00 98.25 188 ARG A C 1
ATOM 1532 O O . ARG A 1 188 ? -16.857 1.605 12.391 1.00 98.25 188 ARG A O 1
ATOM 1539 N N . VAL A 1 189 ? -15.071 0.542 13.270 1.00 98.44 189 VAL A N 1
ATOM 1540 C CA . VAL A 1 189 ? -14.887 1.364 14.470 1.00 98.44 189 VAL A CA 1
ATOM 1541 C C . VAL A 1 189 ? -13.431 1.796 14.558 1.00 98.44 189 VAL A C 1
ATOM 1543 O O . VAL A 1 189 ? -12.550 1.106 14.040 1.00 98.44 189 VAL A O 1
ATOM 1546 N N . LEU A 1 190 ? -13.178 2.915 15.231 1.00 98.50 190 LEU A N 1
ATOM 1547 C CA . LEU A 1 190 ? -11.816 3.349 15.542 1.00 98.50 190 LEU A CA 1
ATOM 1548 C C . LEU A 1 190 ? -11.477 3.018 16.998 1.00 98.50 190 LEU A C 1
ATOM 1550 O O . LEU A 1 190 ? -12.313 3.164 17.894 1.00 98.50 190 LEU A O 1
ATOM 1554 N N . PHE A 1 191 ? -10.242 2.589 17.241 1.00 98.31 191 PHE A N 1
ATOM 1555 C CA . PHE A 1 191 ? -9.695 2.400 18.580 1.00 98.31 191 PHE A CA 1
ATOM 1556 C C . PHE A 1 191 ? -8.642 3.471 18.866 1.00 98.31 191 PHE A C 1
ATOM 1558 O O . PHE A 1 191 ? -7.547 3.444 18.311 1.00 98.31 191 PHE A O 1
ATOM 1565 N N . GLY A 1 192 ? -8.965 4.390 19.768 1.00 96.88 192 GLY A N 1
ATOM 1566 C CA . GLY A 1 192 ? -8.178 5.558 20.142 1.00 96.88 192 GLY A CA 1
ATOM 1567 C C . GLY A 1 192 ? -8.868 6.836 19.682 1.00 96.88 192 GLY A C 1
ATOM 1568 O O . GLY A 1 192 ? -8.990 7.077 18.489 1.00 96.88 192 GLY A O 1
ATOM 1569 N N . ALA A 1 193 ? -9.285 7.694 20.614 1.00 96.19 193 ALA A N 1
ATOM 1570 C CA . ALA A 1 193 ? -9.951 8.963 20.301 1.00 96.19 193 ALA A CA 1
ATOM 1571 C C . ALA A 1 193 ? -8.956 10.143 20.341 1.00 96.19 193 ALA A C 1
ATOM 1573 O O . ALA A 1 193 ? -9.165 11.126 21.053 1.00 96.19 193 ALA A O 1
ATOM 1574 N N . GLY A 1 194 ? -7.806 9.997 19.678 1.00 96.06 194 GLY A N 1
ATOM 1575 C CA . GLY A 1 194 ? -6.711 10.979 19.670 1.00 96.06 194 GLY A CA 1
ATOM 1576 C C . GLY A 1 194 ? -6.564 11.737 18.347 1.00 96.06 194 GLY A C 1
ATOM 1577 O O . GLY A 1 194 ? -7.466 11.739 17.511 1.00 96.06 194 GLY A O 1
ATOM 1578 N N . GLN A 1 195 ? -5.388 12.336 18.133 1.00 97.31 195 GLN A N 1
ATOM 1579 C CA . GLN A 1 195 ? -5.073 13.072 16.900 1.00 97.31 195 GLN A CA 1
ATOM 1580 C C . GLN A 1 195 ? -5.213 12.202 15.642 1.00 97.31 195 GLN A C 1
ATOM 1582 O O . GLN A 1 195 ? -5.770 12.655 14.649 1.00 97.31 195 GLN A O 1
ATOM 1587 N N . MET A 1 196 ? -4.795 10.937 15.708 1.00 97.56 196 MET A N 1
ATOM 1588 C CA . MET A 1 196 ? -4.915 10.002 14.587 1.00 97.56 196 MET A CA 1
ATOM 1589 C C . MET A 1 196 ? -6.378 9.709 14.217 1.00 97.56 196 MET A C 1
ATOM 1591 O O . MET A 1 196 ? -6.707 9.609 13.039 1.00 97.56 196 MET A O 1
ATOM 1595 N N . CYS A 1 197 ? -7.283 9.645 15.202 1.00 97.94 197 CYS A N 1
ATOM 1596 C CA . CYS A 1 197 ? -8.725 9.541 14.952 1.00 97.94 197 CYS A CA 1
ATOM 1597 C C . CYS A 1 197 ? -9.274 10.807 14.300 1.00 97.94 197 CYS A C 1
ATOM 1599 O O . CYS A 1 197 ? -10.084 10.711 13.386 1.00 97.94 197 CYS A O 1
ATOM 1601 N N . LYS A 1 198 ? -8.819 11.989 14.727 1.00 98.19 198 LYS A N 1
ATOM 1602 C CA . LYS A 1 198 ? -9.183 13.242 14.063 1.00 98.19 198 LYS A CA 1
ATOM 1603 C C . LYS A 1 198 ? -8.729 13.259 12.605 1.00 98.19 198 LYS A C 1
ATOM 1605 O O . LYS A 1 198 ? -9.544 13.494 11.723 1.00 98.19 198 LYS A O 1
ATOM 1610 N N . ASN A 1 199 ? -7.472 12.910 12.345 1.00 98.38 199 ASN A N 1
ATOM 1611 C CA . ASN A 1 199 ? -6.930 12.840 10.989 1.00 98.38 199 ASN A CA 1
ATOM 1612 C C . ASN A 1 199 ? -7.668 11.801 10.128 1.00 98.38 199 ASN A C 1
ATOM 1614 O O . ASN A 1 199 ? -7.933 12.049 8.954 1.00 98.38 199 ASN A O 1
ATOM 1618 N N . TYR A 1 200 ? -8.065 10.662 10.706 1.00 98.50 200 TYR A N 1
ATOM 1619 C CA . TYR A 1 200 ? -8.945 9.716 10.025 1.00 98.50 200 TYR A CA 1
ATOM 1620 C C . TYR A 1 200 ? -10.263 10.379 9.617 1.00 98.50 200 TYR A C 1
ATOM 1622 O O . TYR A 1 200 ? -10.661 10.293 8.459 1.00 98.50 200 TYR A O 1
ATOM 1630 N N . MET A 1 201 ? -10.950 11.033 10.556 1.00 98.31 201 MET A N 1
ATOM 1631 C CA . MET A 1 201 ? -12.257 11.633 10.288 1.00 98.31 201 MET A CA 1
ATOM 1632 C C . MET A 1 201 ? -12.169 12.758 9.252 1.00 98.31 201 MET A C 1
ATOM 1634 O O . MET A 1 201 ? -13.001 12.792 8.348 1.00 98.31 201 MET A O 1
ATOM 1638 N N . ASP A 1 202 ? -11.128 13.591 9.328 1.00 98.06 202 ASP A N 1
ATOM 1639 C CA . ASP A 1 202 ? -10.886 14.712 8.413 1.00 98.06 202 ASP A CA 1
ATOM 1640 C C . ASP A 1 202 ? -10.656 14.251 6.960 1.00 98.06 202 ASP A C 1
ATOM 1642 O O . ASP A 1 202 ? -11.132 14.903 6.032 1.00 98.06 202 ASP A O 1
ATOM 1646 N N . TYR A 1 203 ? -9.940 13.139 6.744 1.00 98.19 203 TYR A N 1
ATOM 1647 C CA . TYR A 1 203 ? -9.518 12.715 5.397 1.00 98.19 203 TYR A CA 1
ATOM 1648 C C . TYR A 1 203 ? -10.252 11.495 4.844 1.00 98.19 203 TYR A C 1
ATOM 1650 O O . TYR A 1 203 ? -10.380 11.358 3.632 1.00 98.19 203 TYR A O 1
ATOM 1658 N N . TYR A 1 204 ? -10.702 10.586 5.702 1.00 98.06 204 TYR A N 1
ATOM 1659 C CA . TYR A 1 204 ? -11.289 9.303 5.310 1.00 98.06 204 TYR A CA 1
ATOM 1660 C C . TYR A 1 204 ? -12.738 9.152 5.779 1.00 98.06 204 TYR A C 1
ATOM 1662 O O . TYR A 1 204 ? -13.472 8.357 5.197 1.00 98.06 204 TYR A O 1
ATOM 1670 N N . GLY A 1 205 ? -13.167 9.897 6.804 1.00 97.50 205 GLY A N 1
ATOM 1671 C CA . GLY A 1 205 ? -14.437 9.674 7.501 1.00 97.50 205 GLY A CA 1
ATOM 1672 C C . GLY A 1 205 ? -15.692 9.844 6.642 1.00 97.50 205 GLY A C 1
ATOM 1673 O O . GLY A 1 205 ? -16.687 9.168 6.896 1.00 97.50 205 GLY A O 1
ATOM 1674 N N . GLN A 1 206 ? -15.651 10.695 5.610 1.00 96.88 206 GLN A N 1
ATOM 1675 C CA . GLN A 1 206 ? -16.775 10.862 4.684 1.00 96.88 206 GLN A CA 1
ATOM 1676 C C . GLN A 1 206 ? -16.957 9.628 3.787 1.00 96.88 206 GLN A C 1
ATOM 1678 O O . GLN A 1 206 ? -18.054 9.072 3.728 1.00 96.88 206 GLN A O 1
ATOM 1683 N N . LYS A 1 207 ? -15.883 9.172 3.130 1.00 97.75 207 LYS A N 1
ATOM 1684 C CA . LYS A 1 207 ? -15.902 7.990 2.252 1.00 97.75 207 LYS A CA 1
ATOM 1685 C C . LYS A 1 207 ? -16.027 6.670 3.025 1.00 97.75 207 LYS A C 1
ATOM 1687 O O . LYS A 1 207 ? -16.684 5.734 2.572 1.00 97.75 207 LYS A O 1
ATOM 1692 N N . TYR A 1 208 ? -15.407 6.590 4.202 1.00 97.88 208 TYR A N 1
ATOM 1693 C CA . TYR A 1 208 ? -15.337 5.400 5.051 1.00 97.88 208 TYR A CA 1
ATOM 1694 C C . TYR A 1 208 ? -15.914 5.699 6.446 1.00 97.88 208 TYR A C 1
ATOM 1696 O O . TYR A 1 208 ? -15.164 5.868 7.410 1.00 97.88 208 TYR A O 1
ATOM 1704 N N . PRO A 1 209 ? -17.252 5.754 6.585 1.00 97.00 209 PRO A N 1
ATOM 1705 C CA . PRO A 1 209 ? -17.893 6.159 7.829 1.00 97.00 209 PRO A CA 1
ATOM 1706 C C . PRO A 1 209 ? -17.656 5.164 8.968 1.00 97.00 209 PRO A C 1
ATOM 1708 O O . PRO A 1 209 ? -17.590 3.942 8.777 1.00 97.00 209 PRO A O 1
ATOM 1711 N N . VAL A 1 210 ? -17.577 5.722 10.175 1.00 98.00 210 VAL A N 1
ATOM 1712 C CA . VAL A 1 210 ? -17.260 5.033 11.429 1.00 98.00 210 VAL A CA 1
ATOM 1713 C C . VAL A 1 210 ? -18.508 4.952 12.305 1.00 98.00 210 VAL A C 1
ATOM 1715 O O . VAL A 1 210 ? -19.241 5.929 12.432 1.00 98.00 210 VAL A O 1
ATOM 1718 N N . LEU A 1 211 ? -18.746 3.798 12.936 1.00 97.88 211 LEU A N 1
ATOM 1719 C CA . LEU A 1 211 ? -19.900 3.604 13.824 1.00 97.88 211 LEU A CA 1
ATOM 1720 C C . LEU A 1 211 ? -19.748 4.355 15.156 1.00 97.88 211 LEU A C 1
ATOM 1722 O O . LEU A 1 211 ? -20.685 4.992 15.625 1.00 97.88 211 LEU A O 1
ATOM 1726 N N . PHE A 1 212 ? -18.578 4.231 15.780 1.00 98.00 212 PHE A N 1
ATOM 1727 C CA . PHE A 1 212 ? -18.167 4.927 16.998 1.00 98.00 212 PHE A CA 1
ATOM 1728 C C . PHE A 1 212 ? -16.645 4.800 17.168 1.00 98.00 212 PHE A C 1
ATOM 1730 O O . PHE A 1 212 ? -15.991 4.036 16.448 1.00 98.00 212 PHE A O 1
ATOM 1737 N N . THR A 1 213 ? -16.083 5.521 18.138 1.00 98.00 213 THR A N 1
ATOM 1738 C CA . THR A 1 213 ? -14.687 5.344 18.564 1.00 98.00 213 THR A CA 1
ATOM 1739 C C . THR A 1 213 ? -14.638 4.803 19.992 1.00 98.00 213 THR A C 1
ATOM 1741 O O . THR A 1 213 ? -15.583 4.964 20.761 1.00 98.00 213 THR A O 1
ATOM 1744 N N . CYS A 1 214 ? -13.560 4.134 20.376 1.00 96.06 214 CYS A N 1
ATOM 1745 C CA . CYS A 1 214 ? -13.367 3.658 21.745 1.00 96.06 214 CYS A CA 1
ATOM 1746 C C . CYS A 1 214 ? -11.983 4.023 22.274 1.00 96.06 214 CYS A C 1
ATOM 1748 O O . CYS A 1 214 ? -11.066 4.298 21.509 1.00 96.06 214 CYS A O 1
ATOM 1750 N N . ASP A 1 215 ? -11.838 4.085 23.594 1.00 95.50 215 ASP A N 1
ATOM 1751 C CA . ASP A 1 215 ? -10.593 4.494 24.250 1.00 95.50 215 ASP A CA 1
ATOM 1752 C C . ASP A 1 215 ? -10.459 3.773 25.598 1.00 95.50 215 ASP A C 1
ATOM 1754 O O . ASP A 1 215 ? -11.460 3.472 26.248 1.00 95.50 215 ASP A O 1
ATOM 1758 N N . ASN A 1 216 ? -9.235 3.508 26.052 1.00 95.88 216 ASN A N 1
ATOM 1759 C CA . ASN A 1 216 ? -8.996 2.894 27.362 1.00 95.88 216 ASN A CA 1
ATOM 1760 C C . ASN A 1 216 ? -9.257 3.868 28.527 1.00 95.88 216 ASN A C 1
ATOM 1762 O O . ASN A 1 216 ? -9.455 3.439 29.666 1.00 95.88 216 ASN A O 1
ATOM 1766 N N . ASN A 1 217 ? -9.270 5.180 28.274 1.00 95.44 217 ASN A N 1
ATOM 1767 C CA . ASN A 1 217 ? -9.503 6.185 29.302 1.00 95.44 217 ASN A CA 1
ATOM 1768 C C . ASN A 1 217 ? -10.992 6.297 29.668 1.00 95.44 217 ASN A C 1
ATOM 1770 O O . ASN A 1 217 ? -11.765 6.978 28.991 1.00 95.44 217 ASN A O 1
ATOM 1774 N N . GLN A 1 218 ? -11.362 5.703 30.805 1.00 96.44 218 GLN A N 1
ATOM 1775 C CA . GLN A 1 218 ? -12.740 5.678 31.313 1.00 96.44 218 GLN A CA 1
ATOM 1776 C C . GLN A 1 218 ? -13.366 7.063 31.491 1.00 96.44 218 GLN A C 1
ATOM 1778 O O . GLN A 1 218 ? -14.571 7.222 31.320 1.00 96.44 218 GLN A O 1
ATOM 1783 N N . ASN A 1 219 ? -12.556 8.089 31.775 1.00 97.25 219 ASN A N 1
ATOM 1784 C CA . ASN A 1 219 ? -13.054 9.454 31.961 1.00 97.25 219 ASN A CA 1
ATOM 1785 C C . ASN A 1 219 ? -13.650 10.046 30.679 1.00 97.25 219 ASN A C 1
ATOM 1787 O O . ASN A 1 219 ? -14.358 11.049 30.743 1.00 97.25 219 ASN A O 1
ATOM 1791 N N . ARG A 1 220 ? -13.336 9.458 29.518 1.00 96.12 220 ARG A N 1
ATOM 1792 C CA . ARG A 1 220 ? -13.801 9.910 28.204 1.00 96.12 220 ARG A CA 1
ATOM 1793 C C . ARG A 1 220 ? -15.061 9.193 27.733 1.00 96.12 220 ARG A C 1
ATOM 1795 O O . ARG A 1 220 ? -15.663 9.639 26.763 1.00 96.12 220 ARG A O 1
ATOM 1802 N N . TRP A 1 221 ? -15.457 8.098 28.376 1.00 98.06 221 TRP A N 1
ATOM 1803 C CA . TRP A 1 221 ? -16.594 7.300 27.922 1.00 98.06 221 TRP A CA 1
ATOM 1804 C C . TRP A 1 221 ? -17.903 8.093 27.998 1.00 98.06 221 TRP A C 1
ATOM 1806 O O . TRP A 1 221 ? -18.151 8.813 28.963 1.00 98.06 221 TRP A O 1
ATOM 1816 N N . GLY A 1 222 ? -18.726 7.976 26.956 1.00 97.25 222 GLY A N 1
ATOM 1817 C CA . GLY A 1 222 ? -19.967 8.734 26.781 1.00 97.25 222 GLY A CA 1
ATOM 1818 C C . GLY A 1 222 ? -19.775 10.172 26.282 1.00 97.25 222 GLY A C 1
ATOM 1819 O O . GLY A 1 222 ? -20.761 10.841 25.984 1.00 97.25 222 GLY A O 1
ATOM 1820 N N . GLN A 1 223 ? -18.535 10.662 26.164 1.00 97.69 223 GLN A N 1
ATOM 1821 C CA . GLN A 1 223 ? -18.259 11.943 25.507 1.00 97.69 223 GLN A CA 1
ATOM 1822 C C . GLN A 1 223 ? -18.315 11.795 23.980 1.00 97.69 223 GLN A C 1
ATOM 1824 O O . GLN A 1 223 ? -18.227 10.691 23.442 1.00 97.69 223 GLN A O 1
ATOM 1829 N N . THR A 1 224 ? -18.413 12.921 23.275 1.00 97.50 224 THR A N 1
ATOM 1830 C CA . THR A 1 224 ? -18.334 12.977 21.810 1.00 97.50 224 THR A CA 1
ATOM 1831 C C . THR A 1 224 ? -16.988 13.551 21.368 1.00 97.50 224 THR A C 1
ATOM 1833 O O . THR A 1 224 ? -16.520 14.537 21.936 1.00 97.50 224 THR A O 1
ATOM 1836 N N . PHE A 1 225 ? -16.380 12.967 20.337 1.00 97.31 225 PHE A N 1
ATOM 1837 C CA . PHE A 1 225 ? -15.154 13.445 19.698 1.00 97.31 225 PHE A CA 1
ATOM 1838 C C . PHE A 1 225 ? -15.261 13.263 18.183 1.00 97.31 225 PHE A C 1
ATOM 1840 O O . PHE A 1 225 ? -15.580 12.169 17.731 1.00 97.31 225 PHE A O 1
ATOM 1847 N N . GLU A 1 226 ? -15.047 14.331 17.408 1.00 96.38 226 GLU A N 1
ATOM 1848 C CA . GLU A 1 226 ? -15.213 14.324 15.939 1.00 96.38 226 GLU A CA 1
ATOM 1849 C C . GLU A 1 226 ? -16.581 13.772 15.486 1.00 96.38 226 GLU A C 1
ATOM 1851 O O . GLU A 1 226 ? -16.701 13.025 14.520 1.00 96.38 226 GLU A O 1
ATOM 1856 N N . GLY A 1 227 ? -17.635 14.087 16.250 1.00 95.50 227 GLY A N 1
ATOM 1857 C CA . GLY A 1 227 ? -18.995 13.590 16.008 1.00 95.50 227 GLY A CA 1
ATOM 1858 C C . GLY A 1 227 ? -19.236 12.125 16.401 1.00 95.50 227 GLY A C 1
ATOM 1859 O O . GLY A 1 227 ? -20.369 11.661 16.302 1.00 95.50 227 GLY A O 1
ATOM 1860 N N . LEU A 1 228 ? -18.219 11.409 16.889 1.00 97.25 228 LEU A N 1
ATOM 1861 C CA . LEU A 1 228 ? -18.312 10.019 17.336 1.00 97.25 228 LEU A CA 1
ATOM 1862 C C . LEU A 1 228 ? -18.484 9.932 18.854 1.00 97.25 228 LEU A C 1
ATOM 1864 O O . LEU A 1 228 ? -17.796 10.615 19.610 1.00 97.25 228 LEU A O 1
ATOM 1868 N N . GLU A 1 229 ? -19.360 9.045 19.318 1.00 98.00 229 GLU A N 1
ATOM 1869 C CA . GLU A 1 229 ? -19.409 8.658 20.730 1.00 98.00 229 GLU A CA 1
ATOM 1870 C C . GLU A 1 229 ? -18.141 7.873 21.099 1.00 98.00 229 GLU A C 1
ATOM 1872 O O . GLU A 1 229 ? -17.763 6.937 20.389 1.00 98.00 229 GLU A O 1
ATOM 1877 N N . ILE A 1 230 ? -17.500 8.234 22.213 1.00 98.38 230 ILE A N 1
ATOM 1878 C CA . ILE A 1 230 ? -16.386 7.477 22.787 1.00 98.38 230 ILE A CA 1
ATOM 1879 C C . ILE A 1 230 ? -16.957 6.390 23.699 1.00 98.38 230 ILE A C 1
ATOM 1881 O O . ILE A 1 230 ? -17.520 6.684 24.755 1.00 98.38 230 ILE A O 1
ATOM 1885 N N . ARG A 1 231 ? -16.777 5.124 23.326 1.00 98.06 231 ARG A N 1
ATOM 1886 C CA . ARG A 1 231 ? -17.238 3.960 24.099 1.00 98.06 231 ARG A CA 1
ATOM 1887 C C . ARG A 1 231 ? -16.097 3.254 24.824 1.00 98.06 231 ARG A C 1
ATOM 1889 O O . ARG A 1 231 ? -14.919 3.471 24.534 1.00 98.06 231 ARG A O 1
ATOM 1896 N N . SER A 1 232 ? -16.452 2.384 25.767 1.00 97.62 232 SER A N 1
ATOM 1897 C CA . SER A 1 232 ? -15.480 1.467 26.356 1.00 97.62 232 SER A CA 1
ATOM 1898 C C . SER A 1 232 ? -15.089 0.370 25.355 1.00 97.62 232 SER A C 1
ATOM 1900 O O . SER A 1 232 ? -15.896 0.019 24.488 1.00 97.62 232 SER A O 1
ATOM 1902 N N . PRO A 1 233 ? -13.895 -0.234 25.493 1.00 97.50 233 PRO A N 1
ATOM 1903 C CA . PRO A 1 233 ? -13.501 -1.397 24.697 1.00 97.50 233 PRO A CA 1
ATOM 1904 C C . PRO A 1 233 ? -14.465 -2.590 24.815 1.00 97.50 233 PRO A C 1
ATOM 1906 O O . PRO A 1 233 ? -14.523 -3.423 23.919 1.00 97.50 233 PRO A O 1
ATOM 1909 N N . GLU A 1 234 ? -15.256 -2.679 25.890 1.00 97.25 234 GLU A N 1
ATOM 1910 C CA . GLU A 1 234 ? -16.261 -3.738 26.063 1.00 97.25 234 GLU A CA 1
ATOM 1911 C C . GLU A 1 234 ? -17.361 -3.682 24.998 1.00 97.25 234 GLU A C 1
ATOM 1913 O O . GLU A 1 234 ? -17.840 -4.729 24.568 1.00 97.25 234 GLU A O 1
ATOM 1918 N N . ALA A 1 235 ? -17.698 -2.488 24.496 1.00 97.12 235 ALA A N 1
ATOM 1919 C CA . ALA A 1 235 ? -18.692 -2.317 23.434 1.00 97.12 235 ALA A CA 1
ATOM 1920 C C . ALA A 1 235 ? -18.290 -2.996 22.111 1.00 97.12 235 ALA A C 1
ATOM 1922 O O . ALA A 1 235 ? -19.128 -3.190 21.233 1.00 97.12 235 ALA A O 1
ATOM 1923 N N . LEU A 1 236 ? -17.013 -3.362 21.952 1.00 97.69 236 LEU A N 1
ATOM 1924 C CA . LEU A 1 236 ? -16.518 -4.077 20.777 1.00 97.69 236 LEU A CA 1
ATOM 1925 C C . LEU A 1 236 ? -17.027 -5.525 20.714 1.00 97.69 236 LEU A C 1
ATOM 1927 O O . LEU A 1 236 ? -17.057 -6.103 19.632 1.00 97.69 236 LEU A O 1
ATOM 1931 N N . LYS A 1 237 ? -17.451 -6.109 21.845 1.00 96.69 237 LYS A N 1
ATOM 1932 C CA . LYS A 1 237 ? -17.989 -7.481 21.908 1.00 96.69 237 LYS A CA 1
ATOM 1933 C C . LYS A 1 237 ? -19.338 -7.626 21.206 1.00 96.69 237 LYS A C 1
ATOM 1935 O O . LYS A 1 237 ? -19.673 -8.719 20.763 1.00 96.69 237 LYS A O 1
ATOM 1940 N N . ASP A 1 238 ? -20.073 -6.526 21.087 1.00 95.44 238 ASP A N 1
ATOM 1941 C CA . ASP A 1 238 ? -21.396 -6.483 20.463 1.00 95.44 238 ASP A CA 1
ATOM 1942 C C . ASP A 1 238 ? -21.325 -6.156 18.958 1.00 95.44 238 ASP A C 1
ATOM 1944 O O . ASP A 1 238 ? -22.355 -5.958 18.306 1.00 95.44 238 ASP A O 1
ATOM 1948 N N . LEU A 1 239 ? -20.116 -6.061 18.386 1.00 96.50 239 LEU A N 1
ATOM 1949 C CA . LEU A 1 239 ? -19.943 -5.764 16.969 1.00 96.50 239 LEU A CA 1
ATOM 1950 C C . LEU A 1 239 ? -20.340 -6.956 16.086 1.00 96.50 239 LEU A C 1
ATOM 1952 O O . LEU A 1 239 ? -20.007 -8.100 16.396 1.00 96.50 239 LEU A O 1
ATOM 1956 N N . PRO A 1 240 ? -20.969 -6.701 14.924 1.00 95.12 240 PRO A N 1
ATOM 1957 C CA . PRO A 1 240 ? -21.097 -7.705 13.873 1.00 95.12 240 PRO A CA 1
ATOM 1958 C C . PRO A 1 240 ? -19.732 -8.293 13.492 1.00 95.12 240 PRO A C 1
ATOM 1960 O O . PRO A 1 240 ? -18.751 -7.554 13.444 1.00 95.12 240 PRO A O 1
ATOM 1963 N N . GLU A 1 241 ? -19.666 -9.587 13.167 1.00 92.88 241 GLU A N 1
ATOM 1964 C CA . GLU A 1 241 ? -18.402 -10.275 12.831 1.00 92.88 241 GLU A CA 1
ATOM 1965 C C . GLU A 1 241 ? -17.655 -9.637 11.642 1.00 92.88 241 GLU A C 1
ATOM 1967 O O . GLU A 1 241 ? -16.429 -9.689 11.580 1.00 92.88 241 GLU A O 1
ATOM 1972 N N . ASP A 1 242 ? -18.387 -8.995 10.724 1.00 93.81 242 ASP A N 1
ATOM 1973 C CA . ASP A 1 242 ? -17.863 -8.308 9.537 1.00 93.81 242 ASP A CA 1
ATOM 1974 C C . ASP A 1 242 ? -17.372 -6.872 9.806 1.00 93.81 242 ASP A C 1
ATOM 1976 O O . ASP A 1 242 ? -16.843 -6.217 8.905 1.00 93.81 242 ASP A O 1
ATOM 1980 N N . CYS A 1 243 ? -17.539 -6.359 11.029 1.00 97.88 243 CYS A N 1
ATOM 1981 C CA . CYS A 1 243 ? -17.079 -5.027 11.406 1.00 97.88 243 CYS A CA 1
ATOM 1982 C C . CYS A 1 243 ? -15.596 -5.051 11.782 1.00 97.88 243 CYS A C 1
ATOM 1984 O O . CYS A 1 243 ? -15.211 -5.742 12.727 1.00 97.88 243 CYS A O 1
ATOM 1986 N N . ALA A 1 244 ? -14.781 -4.252 11.094 1.00 98.38 244 ALA A N 1
ATOM 1987 C CA . ALA A 1 244 ? -13.361 -4.112 11.406 1.00 98.38 244 ALA A CA 1
ATOM 1988 C C . ALA A 1 244 ? -13.098 -3.079 12.508 1.00 98.38 244 ALA A C 1
ATOM 1990 O O . ALA A 1 244 ? -13.804 -2.075 12.639 1.00 98.38 244 ALA A O 1
ATOM 1991 N N . ILE A 1 245 ? -12.036 -3.313 13.271 1.00 98.56 245 ILE A N 1
ATOM 1992 C CA . ILE A 1 245 ? -11.520 -2.404 14.290 1.00 98.56 245 ILE A CA 1
ATOM 1993 C C . ILE A 1 245 ? -10.217 -1.814 13.760 1.00 98.56 245 ILE A C 1
ATOM 1995 O O . ILE A 1 245 ? -9.223 -2.526 13.630 1.00 98.56 245 ILE A O 1
ATOM 1999 N N . PHE A 1 246 ? -10.217 -0.516 13.462 1.00 98.44 246 PHE A N 1
ATOM 2000 C CA . PHE A 1 246 ? -9.012 0.195 13.045 1.00 98.44 246 PHE A CA 1
ATOM 2001 C C . PHE A 1 246 ? -8.327 0.809 14.260 1.00 98.44 246 PHE A C 1
ATOM 2003 O O . PHE A 1 246 ? -8.901 1.638 14.967 1.00 98.44 246 PHE A O 1
ATOM 2010 N N . LEU A 1 247 ? -7.090 0.397 14.507 1.00 98.31 247 LEU A N 1
ATOM 2011 C CA . LEU A 1 247 ? -6.268 0.917 15.586 1.00 98.31 247 LEU A CA 1
ATOM 2012 C C . LEU A 1 247 ? -5.747 2.303 15.196 1.00 98.31 247 LEU A C 1
ATOM 2014 O O . LEU A 1 247 ? -4.886 2.422 14.328 1.00 98.31 247 LEU A O 1
ATOM 2018 N N . CYS A 1 248 ? -6.272 3.337 15.852 1.00 96.38 248 CYS A N 1
ATOM 2019 C CA . CYS A 1 248 ? -5.864 4.734 15.730 1.00 96.38 248 CYS A CA 1
ATOM 2020 C C . CYS A 1 248 ? -4.985 5.154 16.923 1.00 96.38 248 CYS A C 1
ATOM 2022 O O . CYS A 1 248 ? -5.290 6.106 17.651 1.00 96.38 248 CYS A O 1
ATOM 2024 N N . ASN A 1 249 ? -3.909 4.403 17.162 1.00 91.44 249 ASN A N 1
ATOM 2025 C CA . ASN A 1 249 ? -2.963 4.609 18.256 1.00 91.44 249 ASN A CA 1
ATOM 2026 C C . ASN A 1 249 ? -1.596 4.016 17.872 1.00 91.44 249 ASN A C 1
ATOM 2028 O O . ASN A 1 249 ? -1.548 3.012 17.179 1.00 91.44 249 ASN A O 1
ATOM 2032 N N . MET A 1 250 ? -0.494 4.588 18.359 1.00 89.88 250 MET A N 1
ATOM 2033 C CA . MET A 1 250 ? 0.859 4.072 18.118 1.00 89.88 250 MET A CA 1
ATOM 2034 C C . MET A 1 250 ? 1.159 2.716 18.788 1.00 89.88 250 MET A C 1
ATOM 2036 O O . MET A 1 250 ? 2.054 2.007 18.335 1.00 89.88 250 MET A O 1
ATOM 2040 N N . TYR A 1 251 ? 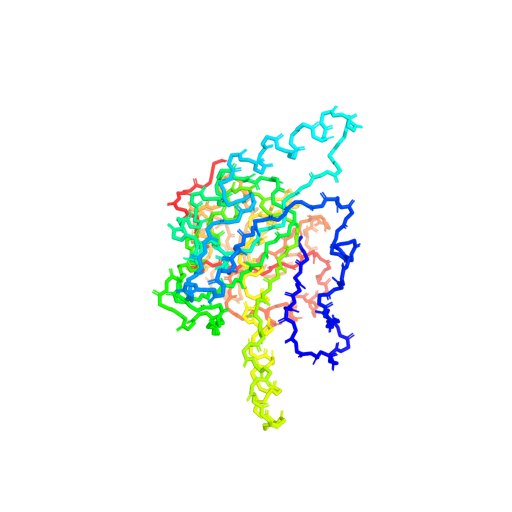0.427 2.338 19.842 1.00 92.94 251 TYR A N 1
ATOM 2041 C CA . TYR A 1 251 ? 0.609 1.074 20.579 1.00 92.94 251 TYR A CA 1
ATOM 2042 C C . TYR A 1 251 ? -0.156 -0.088 19.927 1.00 92.94 251 TYR A C 1
ATOM 2044 O O . TYR A 1 251 ? -1.042 -0.692 20.537 1.00 92.94 251 TYR A O 1
ATOM 2052 N N . TYR A 1 252 ? 0.107 -0.342 18.641 1.00 94.38 252 TYR A N 1
ATOM 2053 C CA . TYR A 1 252 ? -0.686 -1.291 17.856 1.00 94.38 252 TYR A CA 1
ATOM 2054 C C . TYR A 1 252 ? -0.681 -2.706 18.446 1.00 94.38 252 TYR A C 1
ATOM 2056 O O . TYR A 1 252 ? -1.737 -3.324 18.535 1.00 94.38 252 TYR A O 1
ATOM 2064 N N . ASP A 1 253 ? 0.491 -3.218 18.829 1.00 94.94 253 ASP A N 1
ATOM 2065 C CA . ASP A 1 253 ? 0.651 -4.615 19.246 1.00 94.94 253 ASP A CA 1
ATOM 2066 C C . ASP A 1 253 ? 0.049 -4.853 20.638 1.00 94.94 253 ASP A C 1
ATOM 2068 O O . ASP A 1 253 ? -0.611 -5.865 20.872 1.00 94.94 253 ASP A O 1
ATOM 2072 N N . GLU A 1 254 ? 0.209 -3.896 21.554 1.00 96.75 254 GLU A N 1
ATOM 2073 C CA . GLU A 1 254 ? -0.356 -3.960 22.900 1.00 96.75 254 GLU A CA 1
ATOM 2074 C C . GLU A 1 254 ? -1.883 -3.899 22.874 1.00 96.75 254 GLU A C 1
ATOM 2076 O O . GLU A 1 254 ? -2.550 -4.654 23.583 1.00 96.75 254 GLU A O 1
ATOM 2081 N N . ILE A 1 255 ? -2.442 -3.016 22.042 1.00 96.69 255 ILE A N 1
ATOM 2082 C CA . ILE A 1 255 ? -3.891 -2.894 21.890 1.00 96.69 255 ILE A CA 1
ATOM 2083 C C . ILE A 1 255 ? -4.447 -4.126 21.184 1.00 96.69 255 ILE A C 1
ATOM 2085 O O . ILE A 1 255 ? -5.454 -4.668 21.630 1.00 96.69 255 ILE A O 1
ATOM 2089 N N . GLU A 1 256 ? -3.803 -4.612 20.121 1.00 97.75 256 GLU A N 1
ATOM 2090 C CA . GLU A 1 256 ? -4.236 -5.846 19.468 1.00 97.75 256 GLU A CA 1
ATOM 2091 C C . GLU A 1 256 ? -4.276 -7.005 20.472 1.00 97.75 256 GLU A C 1
ATOM 2093 O O . GLU A 1 256 ? -5.310 -7.665 20.592 1.00 97.75 256 GLU A O 1
ATOM 2098 N N . GLN A 1 257 ? -3.214 -7.197 21.261 1.00 97.94 257 GLN A N 1
ATOM 2099 C CA . GLN A 1 257 ? -3.175 -8.230 22.295 1.00 97.94 257 GLN A CA 1
ATOM 2100 C C . GLN A 1 257 ? -4.285 -8.043 23.338 1.00 97.94 257 GLN A C 1
ATOM 2102 O O . GLN A 1 257 ? -4.998 -9.002 23.633 1.00 97.94 257 GLN A O 1
ATOM 2107 N N . GLN A 1 258 ? -4.499 -6.818 23.832 1.00 97.56 258 GLN A N 1
ATOM 2108 C CA . GLN A 1 258 ? -5.601 -6.498 24.745 1.00 97.56 258 GLN A CA 1
ATOM 2109 C C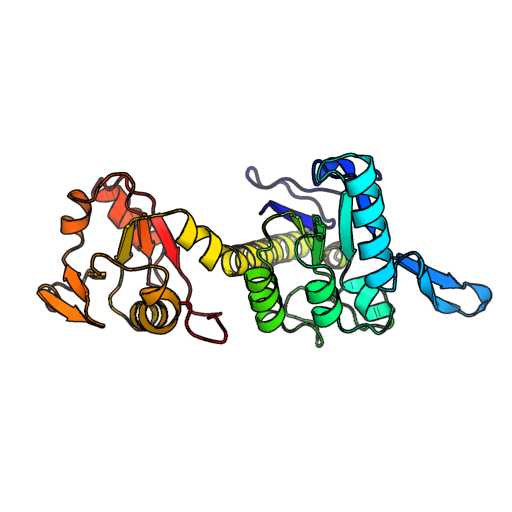 . GLN A 1 258 ? -6.949 -6.953 24.167 1.00 97.56 258 GLN A C 1
ATOM 2111 O O . GLN A 1 258 ? -7.727 -7.619 24.849 1.00 97.56 258 GLN A O 1
ATOM 2116 N N . LEU A 1 259 ? -7.240 -6.601 22.913 1.00 97.75 259 LEU A N 1
ATOM 2117 C CA . LEU A 1 259 ? -8.510 -6.943 22.273 1.00 97.75 259 LEU A CA 1
ATOM 2118 C C . LEU A 1 259 ? -8.669 -8.460 22.113 1.00 97.75 259 LEU A C 1
ATOM 2120 O O . LEU A 1 259 ? -9.753 -9.000 22.358 1.00 97.75 259 LEU A O 1
ATOM 2124 N N . ARG A 1 260 ? -7.591 -9.168 21.758 1.00 98.00 260 ARG A N 1
ATOM 2125 C CA . ARG A 1 260 ? -7.601 -10.636 21.681 1.00 98.00 260 ARG A CA 1
ATOM 2126 C C . ARG A 1 260 ? -7.836 -11.278 23.048 1.00 98.00 260 ARG A C 1
ATOM 2128 O O . ARG A 1 260 ? -8.659 -12.189 23.135 1.00 98.00 260 ARG A O 1
ATOM 2135 N N . ASP A 1 261 ? -7.215 -10.768 24.108 1.00 98.19 261 ASP A N 1
ATOM 2136 C CA . ASP A 1 261 ? -7.408 -11.246 25.486 1.00 98.19 261 ASP A CA 1
ATOM 2137 C C . ASP A 1 261 ? -8.839 -11.002 25.990 1.00 98.19 261 ASP A C 1
ATOM 2139 O O . ASP A 1 261 ? -9.387 -11.796 26.756 1.00 98.19 261 ASP A O 1
ATOM 2143 N N . MET A 1 262 ? -9.493 -9.945 25.501 1.00 97.50 262 MET A N 1
ATOM 2144 C CA . MET A 1 262 ? -10.915 -9.672 25.738 1.00 97.50 262 MET A CA 1
ATOM 2145 C C . MET A 1 262 ? -11.863 -10.609 24.966 1.00 97.50 262 MET A C 1
ATOM 2147 O O . MET A 1 262 ? -13.081 -10.535 25.155 1.00 97.50 262 MET A O 1
ATOM 2151 N N . GLY A 1 263 ? -11.335 -11.485 24.106 1.00 97.12 263 GLY A N 1
ATOM 2152 C CA . GLY A 1 263 ? -12.105 -12.427 23.295 1.00 97.12 263 GLY A CA 1
ATOM 2153 C C . GLY A 1 263 ? -12.642 -11.845 21.985 1.00 97.12 263 GLY A C 1
ATOM 2154 O O . GLY A 1 263 ? -13.507 -12.465 21.364 1.00 97.12 263 GLY A O 1
ATOM 2155 N N . ILE A 1 264 ? -12.149 -10.682 21.548 1.00 97.50 264 ILE A N 1
ATOM 2156 C CA . ILE A 1 264 ? -12.607 -10.027 20.319 1.00 97.50 264 ILE A CA 1
ATOM 2157 C C . ILE A 1 264 ? -12.044 -10.756 19.097 1.00 97.50 264 ILE A C 1
ATOM 2159 O O . ILE A 1 264 ? -10.829 -10.872 18.898 1.00 97.50 264 ILE A O 1
ATOM 2163 N N . ARG A 1 265 ? -12.956 -11.244 18.252 1.00 96.38 265 ARG A N 1
ATOM 2164 C CA . ARG A 1 265 ? -12.640 -12.021 17.041 1.00 96.38 265 ARG A CA 1
ATOM 2165 C C . ARG A 1 265 ? -12.762 -11.227 15.748 1.00 96.38 265 ARG A C 1
ATOM 2167 O O . ARG A 1 265 ? -12.352 -11.729 14.707 1.00 96.38 265 ARG A O 1
ATOM 2174 N N . AS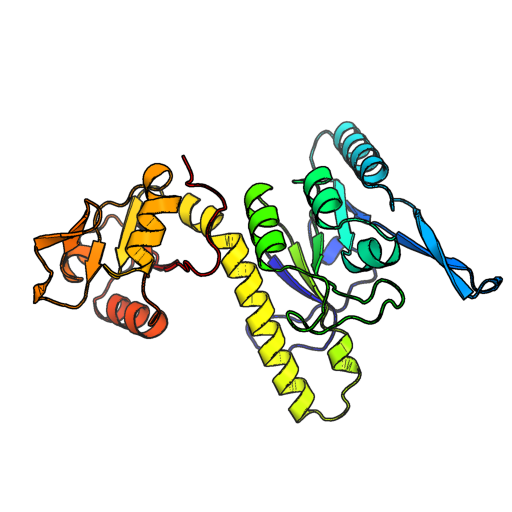N A 1 266 ? -13.276 -10.002 15.826 1.00 98.19 266 ASN A N 1
ATOM 2175 C CA . ASN A 1 266 ? -13.370 -9.088 14.698 1.00 98.19 266 ASN A CA 1
ATOM 2176 C C . ASN A 1 266 ? -12.010 -8.901 14.000 1.00 98.19 266 ASN A C 1
ATOM 2178 O O . ASN A 1 266 ? -10.955 -9.033 14.646 1.00 98.19 266 ASN A O 1
ATOM 2182 N N . PRO A 1 267 ? -12.019 -8.569 12.698 1.00 98.00 267 PRO A N 1
ATOM 2183 C CA . PRO A 1 267 ? -10.830 -8.098 12.005 1.00 98.00 267 PRO A CA 1
ATOM 2184 C C . PRO A 1 267 ? -10.237 -6.882 12.725 1.00 98.00 267 PRO A C 1
ATOM 2186 O O . PRO A 1 267 ? -10.965 -5.963 13.105 1.00 98.00 267 PRO A O 1
ATOM 2189 N N . ILE A 1 268 ? -8.920 -6.893 12.924 1.00 98.12 268 ILE A N 1
ATOM 2190 C CA . ILE A 1 268 ? -8.172 -5.787 13.527 1.00 98.12 268 ILE A CA 1
ATOM 2191 C C . ILE A 1 268 ? -7.178 -5.306 12.480 1.00 98.12 268 ILE A C 1
ATOM 2193 O O . ILE A 1 268 ? -6.410 -6.105 11.952 1.00 98.12 268 ILE A O 1
ATOM 2197 N N . GLU A 1 269 ? -7.213 -4.012 12.186 1.00 97.81 269 GLU A N 1
ATOM 2198 C CA . GLU A 1 269 ? -6.370 -3.370 11.183 1.00 97.81 269 GLU A CA 1
ATOM 2199 C C . GLU A 1 269 ? -5.617 -2.197 11.808 1.00 97.81 269 GLU A C 1
ATOM 2201 O O . GLU A 1 269 ? -6.139 -1.490 12.670 1.00 97.81 269 GLU A O 1
ATOM 2206 N N . LYS A 1 270 ? -4.384 -1.957 11.363 1.00 97.31 270 LYS A N 1
ATOM 2207 C CA . LYS A 1 270 ? -3.559 -0.834 11.833 1.00 97.31 270 LYS A CA 1
ATOM 2208 C C . LYS A 1 270 ? -3.732 0.351 10.888 1.00 97.31 270 LYS A C 1
ATOM 2210 O O . LYS A 1 270 ? -3.541 0.203 9.679 1.00 97.31 270 LYS A O 1
ATOM 2215 N N . PHE A 1 271 ? -4.066 1.520 11.427 1.00 97.81 271 PHE A N 1
ATOM 2216 C CA . PHE A 1 271 ? -4.169 2.761 10.661 1.00 97.81 271 PHE A CA 1
ATOM 2217 C C . PHE A 1 271 ? -2.983 3.676 10.971 1.00 97.81 271 PHE A C 1
ATOM 2219 O O . PHE A 1 271 ? -2.548 3.731 12.110 1.00 97.81 271 PHE A O 1
ATOM 2226 N N . SER A 1 272 ? -2.486 4.404 9.973 1.00 96.50 272 SER A N 1
ATOM 2227 C CA . SER A 1 272 ? -1.446 5.423 10.139 1.00 96.50 272 SER A CA 1
ATOM 2228 C C . SER A 1 272 ? -1.878 6.716 9.465 1.00 96.50 272 SER A C 1
ATOM 2230 O O . SER A 1 272 ? -2.420 6.705 8.361 1.00 96.50 272 SER A O 1
ATOM 2232 N N . ASP A 1 273 ? -1.615 7.830 10.136 1.00 96.25 273 ASP A N 1
ATOM 2233 C CA . ASP A 1 273 ? -1.830 9.189 9.652 1.00 96.25 273 ASP A CA 1
ATOM 2234 C C . ASP A 1 273 ? -0.524 9.888 9.240 1.00 96.25 273 ASP A C 1
ATOM 2236 O O . ASP A 1 273 ? -0.519 11.099 9.044 1.00 96.25 273 ASP A O 1
ATOM 2240 N N . GLU A 1 274 ? 0.579 9.145 9.091 1.00 96.19 274 GLU A N 1
ATOM 2241 C CA . GLU A 1 274 ? 1.875 9.712 8.690 1.00 96.19 274 GLU A CA 1
ATOM 2242 C C . GLU A 1 274 ? 1.856 10.223 7.246 1.00 96.19 274 GLU A C 1
ATOM 2244 O O . GLU A 1 274 ? 2.412 11.277 6.954 1.00 96.19 274 GLU A O 1
ATOM 2249 N N . ILE A 1 275 ? 1.185 9.494 6.347 1.00 97.25 275 ILE A N 1
ATOM 2250 C CA . ILE A 1 275 ? 1.003 9.885 4.947 1.00 97.25 275 ILE A CA 1
ATOM 2251 C C . ILE A 1 275 ? -0.493 9.914 4.660 1.00 97.25 275 ILE A C 1
ATOM 2253 O O . ILE A 1 275 ? -1.104 8.887 4.348 1.00 97.25 275 ILE A O 1
ATOM 2257 N N . LEU A 1 276 ? -1.093 11.096 4.768 1.00 97.06 276 LEU A N 1
ATOM 2258 C CA . LEU A 1 276 ? -2.508 11.330 4.472 1.00 97.06 276 LEU A CA 1
ATOM 2259 C C . LEU A 1 276 ? -2.737 11.523 2.960 1.00 97.06 276 LEU A C 1
ATOM 2261 O O . LEU A 1 276 ? -1.779 11.660 2.204 1.00 97.06 276 LEU A O 1
ATOM 2265 N N . PRO A 1 277 ? -3.986 11.498 2.472 1.00 95.94 277 PRO A N 1
ATOM 2266 C CA . PRO A 1 277 ? -4.326 11.965 1.129 1.00 95.94 277 PRO A CA 1
ATOM 2267 C C . PRO A 1 277 ? -4.014 13.464 0.960 1.00 95.94 277 PRO A C 1
ATOM 2269 O O . PRO A 1 277 ? -3.787 14.175 1.939 1.00 95.94 277 PRO A O 1
ATOM 2272 N N . GLU A 1 278 ? -3.922 13.960 -0.278 1.00 93.62 278 GLU A N 1
ATOM 2273 C CA . GLU A 1 278 ? -3.710 15.407 -0.532 1.00 93.62 278 GLU A CA 1
ATOM 2274 C C . GLU A 1 278 ? -4.961 16.214 -0.194 1.00 93.62 278 GLU A C 1
ATOM 2276 O O . GLU A 1 278 ? -4.872 17.320 0.331 1.00 93.62 278 GLU A O 1
ATOM 2281 N N . GLU A 1 279 ? -6.121 15.610 -0.428 1.00 94.69 279 GLU A N 1
ATOM 2282 C CA . GLU A 1 279 ? -7.432 16.179 -0.163 1.00 94.69 279 GLU A CA 1
ATOM 2283 C C . GLU A 1 279 ? -8.325 15.129 0.515 1.00 94.69 279 GLU A C 1
ATOM 2285 O O . GLU A 1 279 ? -8.109 13.927 0.318 1.00 94.69 279 GLU A O 1
ATOM 2290 N N . PRO A 1 280 ? -9.326 15.546 1.310 1.00 96.00 280 PRO A N 1
ATOM 2291 C CA . PRO A 1 280 ? -10.298 14.630 1.893 1.00 96.00 280 PRO A CA 1
ATOM 2292 C C . PRO A 1 280 ? -10.990 13.752 0.847 1.00 96.00 280 PRO A C 1
ATOM 2294 O O . PRO A 1 280 ? -11.409 14.220 -0.212 1.00 96.00 280 PRO A O 1
ATOM 2297 N N . LEU A 1 281 ? -11.143 12.471 1.167 1.00 94.12 281 LEU A N 1
ATOM 2298 C CA . LEU A 1 281 ? -11.817 11.507 0.312 1.00 94.12 281 LEU A CA 1
ATOM 2299 C C . LEU A 1 281 ? -13.334 11.624 0.474 1.00 94.12 281 LEU A C 1
ATOM 2301 O O . LEU A 1 281 ? -13.851 11.634 1.594 1.00 94.12 281 LEU A O 1
ATOM 2305 N N . THR A 1 282 ? -14.032 11.647 -0.661 1.00 88.12 282 THR A N 1
ATOM 2306 C CA . THR A 1 282 ? -15.497 11.775 -0.739 1.00 88.12 282 THR A CA 1
ATOM 2307 C C . THR A 1 282 ? -16.177 10.502 -1.209 1.00 88.12 282 THR A C 1
ATOM 2309 O O . THR A 1 282 ? -15.519 9.706 -1.924 1.00 88.12 282 THR A O 1
#

Radius of gyration: 22.0 Å; chains: 1; bounding box: 54×35×61 Å